Protein AF-A0AAV6HSG3-F1 (afdb_monomer_lite)

Sequence (196 aa):
MISPSSNFSSAILISFLLTLLHFLSLSPTSKATPTYSAIICPNISTYSPNSTYQSNLEYLLYALSSAAPDGFFNFTAGSGTPNVTYGLFLCRGDVSSAVCRDCVDYAAGDVVELCPRSKWATIWYDDCMLRYSDTSIISTMDITLSVMLPGKDAITTLQSLQYDLSTIRAVTNNFSDDNKIGMGGFGPVYKVCYCI

Secondary structure (DSSP, 8-state):
--PPPHHHHHHHHHHHHHHHHHHHHT-----PPPPEEEEE--TTSB--TT-HHHHHHHHHHHHHHHHGGGSEEEEEES-STTT-EEEEEEE-TTS-HHHHHHHHHHHHHHHHHHSTTBSEEEEEESSEEEEEESS--TT---GGGGS--BTB------------HHHHHHHTTTT-GGGEEEEETTEEEE------

InterPro domains:
  IPR002902 Gnk2-homologous domain [PF01657] (41-134)
  IPR002902 Gnk2-homologous domain [PS51473] (35-137)
  IPR011009 Protein kinase-like domain superfamily [SSF56112] (149-195)
  IPR038408 Gnk2-homologous domain superfamily [G3DSA:3.30.430.20] (34-136)

Radius of gyration: 26.48 Å; chains: 1; bounding box: 52×103×50 Å

Foldseek 3Di:
DDDDDPVVVVVVVVVVVVVVVVVVVPPPPPPPQFAWDDKDFDPPDFDDPPDLLVVQLLVQLVVQLVCQQVQKDKDWGDDDPPRIKIKMKHFDPPDHSVNSSSVSNVQSVVCCVVHPGGQWMWTDTPGMIMIMHSDDPPPDDDPVVVQDDPDDPNDPDPPPPPDDPVRVCVQQVNVDPVQWPDADPVGTDGHGPPDD

Organism: NCBI:txid479676

Structure (mmCIF, N/CA/C/O backbone):
data_AF-A0AAV6HSG3-F1
#
_entry.id   AF-A0AAV6HSG3-F1
#
loop_
_atom_site.group_PDB
_atom_site.id
_atom_site.type_symbol
_atom_site.label_atom_id
_atom_site.label_alt_id
_atom_site.label_comp_id
_atom_site.label_asym_id
_atom_site.label_entity_id
_atom_site.label_seq_id
_atom_site.pdbx_PDB_ins_code
_atom_site.Cartn_x
_atom_site.Cartn_y
_atom_site.Cartn_z
_atom_site.occupancy
_atom_site.B_iso_or_equiv
_atom_site.auth_seq_id
_atom_site.auth_comp_id
_atom_site.auth_asym_id
_atom_site.auth_atom_id
_atom_site.pdbx_PDB_model_num
ATOM 1 N N . MET A 1 1 ? 34.553 -65.018 -26.986 1.00 38.28 1 MET A N 1
ATOM 2 C CA . MET A 1 1 ? 34.753 -63.554 -26.957 1.00 38.28 1 MET A CA 1
ATOM 3 C C . MET A 1 1 ? 33.550 -62.931 -27.648 1.00 38.28 1 MET A C 1
ATOM 5 O O . MET A 1 1 ? 33.448 -63.047 -28.858 1.00 38.28 1 MET A O 1
ATOM 9 N N . ILE A 1 2 ? 32.575 -62.423 -26.889 1.00 48.25 2 ILE A N 1
ATOM 10 C CA . ILE A 1 2 ? 31.361 -61.804 -27.444 1.00 48.25 2 ILE A CA 1
ATOM 11 C C . ILE A 1 2 ? 31.647 -60.305 -27.539 1.00 48.25 2 ILE A C 1
ATOM 13 O O . ILE A 1 2 ? 31.802 -59.640 -26.519 1.00 48.25 2 ILE A O 1
ATOM 17 N N . SER A 1 3 ? 31.799 -59.797 -28.759 1.00 49.81 3 SER A N 1
ATOM 18 C CA . SER A 1 3 ? 31.923 -58.364 -29.033 1.00 49.81 3 SER A CA 1
ATOM 19 C C . SER A 1 3 ? 30.596 -57.665 -28.705 1.00 49.81 3 SER A C 1
ATOM 21 O O . SER A 1 3 ? 29.555 -58.147 -29.161 1.00 49.81 3 SER A O 1
ATOM 23 N N . PRO A 1 4 ? 30.583 -56.546 -27.958 1.00 53.06 4 PRO A N 1
ATOM 24 C CA . PRO A 1 4 ? 29.347 -55.821 -27.701 1.00 53.06 4 PRO A CA 1
ATOM 25 C C . PRO A 1 4 ? 28.802 -55.270 -29.023 1.00 53.06 4 PRO A C 1
ATOM 27 O O . PRO A 1 4 ? 29.517 -54.599 -29.766 1.00 53.06 4 PRO A O 1
ATOM 30 N N . SER A 1 5 ? 27.538 -55.561 -29.330 1.00 57.81 5 SER A N 1
ATOM 31 C CA . SER A 1 5 ? 26.845 -54.989 -30.486 1.00 57.81 5 SER A CA 1
ATOM 32 C C . SER A 1 5 ? 26.729 -53.469 -30.338 1.00 57.81 5 SER A C 1
ATOM 34 O O . SER A 1 5 ? 26.362 -52.994 -29.261 1.00 57.81 5 SER A O 1
ATOM 36 N N . SER A 1 6 ? 26.957 -52.719 -31.419 1.00 60.09 6 SER A N 1
ATOM 37 C CA . SER A 1 6 ? 26.841 -51.249 -31.500 1.00 60.09 6 SER A CA 1
ATOM 38 C C . SER A 1 6 ? 25.554 -50.678 -30.880 1.00 60.09 6 SER A C 1
ATOM 40 O O . SER A 1 6 ? 25.586 -49.611 -30.270 1.00 60.09 6 SER A O 1
ATOM 42 N N . ASN A 1 7 ? 24.451 -51.429 -30.938 1.00 59.41 7 ASN A N 1
ATOM 43 C CA . ASN A 1 7 ? 23.159 -51.076 -30.337 1.00 59.41 7 ASN A CA 1
ATOM 44 C C . ASN A 1 7 ? 23.203 -50.880 -28.810 1.00 59.41 7 ASN A C 1
ATOM 46 O O . ASN A 1 7 ? 22.442 -50.077 -28.273 1.00 59.41 7 ASN A O 1
ATOM 50 N N . PHE A 1 8 ? 24.104 -51.573 -28.103 1.00 64.31 8 PHE A N 1
ATOM 51 C CA . PHE A 1 8 ? 24.245 -51.444 -26.648 1.00 64.31 8 PHE A CA 1
ATOM 52 C C . PHE A 1 8 ? 24.828 -50.079 -26.258 1.00 64.31 8 PHE A C 1
ATOM 54 O O . PHE A 1 8 ? 24.421 -49.479 -25.268 1.00 64.31 8 PHE A O 1
ATOM 61 N N . SER A 1 9 ? 25.735 -49.546 -27.081 1.00 71.62 9 SER A N 1
ATOM 62 C CA . SER A 1 9 ? 26.353 -48.237 -26.856 1.00 71.62 9 SER A CA 1
ATOM 63 C C . SER A 1 9 ? 25.370 -47.091 -27.138 1.00 71.62 9 SER A C 1
ATOM 65 O O . SER A 1 9 ? 25.300 -46.127 -26.376 1.00 71.62 9 SER A O 1
ATOM 67 N N . SER A 1 10 ? 24.527 -47.236 -28.167 1.00 75.25 10 SER A N 1
ATOM 68 C CA . SER A 1 10 ? 23.483 -46.259 -28.506 1.00 75.25 10 SER A CA 1
ATOM 69 C C . SER A 1 10 ? 22.389 -46.146 -27.437 1.00 75.25 10 SER A C 1
ATOM 71 O O . SER A 1 10 ? 21.938 -45.041 -27.145 1.00 75.25 10 SER A O 1
ATOM 73 N N . ALA A 1 11 ? 21.989 -47.256 -26.807 1.00 79.25 11 ALA A N 1
ATOM 74 C CA . ALA A 1 11 ? 20.971 -47.244 -25.752 1.00 79.25 11 ALA A CA 1
ATOM 75 C C . ALA A 1 11 ? 21.426 -46.482 -24.491 1.00 79.25 11 ALA A C 1
ATOM 77 O O . ALA A 1 11 ? 20.637 -45.760 -23.882 1.00 79.25 11 ALA A O 1
ATOM 78 N N . ILE A 1 12 ? 22.711 -46.588 -24.133 1.00 80.94 12 ILE A N 1
ATOM 79 C CA . ILE A 1 12 ? 23.300 -45.874 -22.988 1.00 80.94 12 ILE A CA 1
ATOM 80 C C . ILE A 1 12 ? 23.334 -44.362 -23.252 1.00 80.94 12 ILE A C 1
ATOM 82 O O . ILE A 1 12 ? 22.971 -43.577 -22.377 1.00 80.94 12 ILE A O 1
ATOM 86 N N . LEU A 1 13 ? 23.700 -43.954 -24.472 1.00 81.50 13 LEU A N 1
ATOM 87 C CA . LEU A 1 13 ? 23.712 -42.546 -24.886 1.00 81.50 13 LEU A CA 1
ATOM 88 C C . LEU A 1 13 ? 22.312 -41.920 -24.846 1.00 81.50 13 LEU A C 1
ATOM 90 O O . LEU A 1 13 ? 22.158 -40.805 -24.355 1.00 81.50 13 LEU A O 1
ATOM 94 N N . ILE A 1 14 ? 21.287 -42.646 -25.306 1.00 83.56 14 ILE A N 1
ATOM 95 C CA . ILE A 1 14 ? 19.894 -42.174 -25.267 1.00 83.56 14 ILE A CA 1
ATOM 96 C C . ILE A 1 14 ? 19.407 -42.051 -23.821 1.00 83.56 14 ILE A C 1
ATOM 98 O O . ILE A 1 14 ? 18.823 -41.031 -23.460 1.00 83.56 14 ILE A O 1
ATOM 102 N N . SER A 1 15 ? 19.690 -43.044 -22.971 1.00 83.44 15 SER A N 1
ATOM 103 C CA . SER A 1 15 ? 19.337 -42.983 -21.549 1.00 83.44 15 SER A CA 1
ATOM 104 C C . SER A 1 15 ? 19.988 -41.788 -20.849 1.00 83.44 15 SER A C 1
ATOM 106 O O . SER A 1 15 ? 19.335 -41.145 -20.033 1.00 83.44 15 SER A O 1
ATOM 108 N N . PHE A 1 16 ? 21.245 -41.473 -21.173 1.00 84.44 16 PHE A N 1
ATOM 109 C CA . PHE A 1 16 ? 21.957 -40.323 -20.615 1.00 84.44 16 PHE A CA 1
ATOM 110 C C . PHE A 1 16 ? 21.402 -38.983 -21.127 1.00 84.44 16 PHE A C 1
ATOM 112 O O . PHE A 1 16 ? 21.289 -38.026 -20.365 1.00 84.44 16 PHE A O 1
ATOM 119 N N . LEU A 1 17 ? 20.995 -38.908 -22.401 1.00 84.62 17 LEU A N 1
ATOM 120 C CA . LEU A 1 17 ? 20.332 -37.720 -22.948 1.00 84.62 17 LEU A CA 1
ATOM 121 C C . LEU A 1 17 ? 18.978 -37.460 -22.270 1.00 84.62 17 LEU A C 1
ATOM 123 O O . LEU A 1 17 ? 18.659 -36.317 -21.951 1.00 84.62 17 LEU A O 1
ATOM 127 N N . LEU A 1 18 ? 18.188 -38.513 -22.037 1.00 82.69 18 LEU A N 1
ATOM 128 C CA . LEU A 1 18 ? 16.863 -38.412 -21.417 1.00 82.69 18 LEU A CA 1
ATOM 129 C C . LEU A 1 18 ? 16.936 -37.987 -19.948 1.00 82.69 18 LEU A C 1
ATOM 131 O O . LEU A 1 18 ? 16.099 -37.197 -19.504 1.00 82.69 18 LEU A O 1
ATOM 135 N N . THR A 1 19 ? 17.932 -38.470 -19.200 1.00 80.81 19 THR A N 1
ATOM 136 C CA . THR A 1 19 ? 18.164 -38.018 -17.822 1.00 80.81 19 THR A CA 1
ATOM 137 C C . THR A 1 19 ? 18.660 -36.576 -17.793 1.00 80.81 19 THR A C 1
ATOM 139 O O . THR A 1 19 ? 18.159 -35.792 -16.991 1.00 80.81 19 THR A O 1
ATOM 142 N N . LEU A 1 20 ? 19.558 -36.180 -18.702 1.00 79.12 20 LEU A N 1
ATOM 143 C CA . LEU A 1 20 ? 20.024 -34.795 -18.819 1.00 79.12 20 LEU A CA 1
ATOM 144 C C . LEU A 1 20 ? 18.874 -33.822 -19.142 1.00 79.12 20 LEU A C 1
ATOM 146 O O . LEU A 1 20 ? 18.775 -32.769 -18.518 1.00 79.12 20 LEU A O 1
ATOM 150 N N . LEU A 1 21 ? 17.969 -34.194 -20.056 1.00 76.88 21 LEU A N 1
ATOM 151 C CA . LEU A 1 21 ? 16.760 -33.424 -20.389 1.00 76.88 21 LEU A CA 1
ATOM 152 C C . LEU A 1 21 ? 15.809 -33.277 -19.188 1.00 76.88 21 LEU A C 1
ATOM 154 O O . LEU A 1 21 ? 15.281 -32.189 -18.966 1.00 76.88 21 LEU A O 1
ATOM 158 N N . HIS A 1 22 ? 15.640 -34.328 -18.376 1.00 74.69 22 HIS A N 1
ATOM 159 C CA . HIS A 1 22 ? 14.888 -34.230 -17.119 1.00 74.69 22 HIS A CA 1
ATOM 160 C C . HIS A 1 22 ? 15.564 -33.265 -16.134 1.00 74.69 22 HIS A C 1
ATOM 162 O O . HIS A 1 22 ? 14.893 -32.400 -15.577 1.00 74.69 22 HIS A O 1
ATOM 168 N N . PHE A 1 23 ? 16.887 -33.334 -15.961 1.00 68.19 23 PHE A N 1
ATOM 169 C CA . PHE A 1 23 ? 17.615 -32.407 -15.084 1.00 68.19 23 PHE A CA 1
ATOM 170 C C . PHE A 1 23 ? 17.553 -30.945 -15.558 1.00 68.19 23 PHE A C 1
ATOM 172 O O . PHE A 1 23 ? 17.434 -30.050 -14.726 1.00 68.19 23 PHE A O 1
ATOM 179 N N . LEU A 1 24 ? 17.562 -30.688 -16.872 1.00 66.44 24 LEU A N 1
ATOM 180 C CA . LEU A 1 24 ? 17.375 -29.345 -17.446 1.00 66.44 24 LEU A CA 1
ATOM 181 C C . LEU A 1 24 ? 15.969 -28.779 -17.167 1.00 66.44 24 LEU A C 1
ATOM 183 O O . LEU A 1 24 ? 15.830 -27.581 -16.915 1.00 66.44 24 LEU A O 1
ATOM 187 N N . SER A 1 25 ? 14.940 -29.636 -17.156 1.00 63.88 25 SER A N 1
ATOM 188 C CA . SER A 1 25 ? 13.563 -29.251 -16.806 1.00 63.88 25 SER A CA 1
ATOM 189 C C . SER A 1 25 ? 13.332 -29.005 -15.308 1.00 63.88 25 SER A C 1
ATOM 191 O O . SER A 1 25 ? 12.375 -28.329 -14.949 1.00 63.88 25 SER A O 1
ATOM 193 N N . LEU A 1 26 ? 14.217 -29.511 -14.438 1.00 56.00 26 LEU A N 1
ATOM 194 C CA . LEU A 1 26 ? 14.172 -29.306 -12.984 1.00 56.00 26 LEU A CA 1
ATOM 195 C C . LEU A 1 26 ? 14.998 -28.101 -12.512 1.00 56.00 26 LEU A C 1
ATOM 197 O O . LEU A 1 26 ? 15.300 -27.995 -11.322 1.00 56.00 26 LEU A O 1
ATOM 201 N N . SER A 1 27 ? 15.371 -27.180 -13.405 1.00 56.50 27 SER A N 1
ATOM 202 C CA . SER A 1 27 ? 16.000 -25.937 -12.963 1.00 56.50 27 SER A CA 1
ATOM 203 C C . SER A 1 27 ? 15.054 -25.225 -11.981 1.00 56.50 27 SER A C 1
ATOM 205 O O . SER A 1 27 ? 13.912 -24.931 -12.341 1.00 56.50 27 SER A O 1
ATOM 207 N N . PRO A 1 28 ? 15.473 -24.969 -10.724 1.00 54.59 28 PRO A N 1
ATOM 208 C CA . PRO A 1 28 ? 14.680 -24.133 -9.846 1.00 54.59 28 PRO A CA 1
ATOM 209 C C . PRO A 1 28 ? 14.608 -22.767 -10.519 1.00 54.59 28 PRO A C 1
ATOM 211 O O . PRO A 1 28 ? 15.625 -22.093 -10.683 1.00 54.59 28 PRO A O 1
ATOM 214 N N . THR A 1 29 ? 13.415 -22.361 -10.948 1.00 49.62 29 THR A N 1
ATOM 215 C CA . THR A 1 29 ? 13.166 -20.962 -11.273 1.00 49.62 29 THR A CA 1
ATOM 216 C C . THR A 1 29 ? 13.372 -20.203 -9.971 1.00 49.62 29 THR A C 1
ATOM 218 O O . THR A 1 29 ? 12.483 -20.185 -9.118 1.00 49.62 29 THR A O 1
ATOM 221 N N . SER A 1 30 ? 14.565 -19.646 -9.756 1.00 51.97 30 SER A N 1
ATOM 222 C CA . SER A 1 30 ? 14.785 -18.714 -8.661 1.00 51.97 30 SER A CA 1
ATOM 223 C C . SER A 1 30 ? 13.938 -17.490 -8.983 1.00 51.97 30 SER A C 1
ATOM 225 O O . SER A 1 30 ? 14.357 -16.624 -9.753 1.00 51.97 30 SER A O 1
ATOM 227 N N . LYS A 1 31 ? 12.707 -17.446 -8.466 1.00 56.28 31 LYS A N 1
ATOM 228 C CA . LYS A 1 31 ? 11.967 -16.192 -8.403 1.00 56.28 31 LYS A CA 1
ATOM 229 C C . LYS A 1 31 ? 12.857 -15.237 -7.620 1.00 56.28 31 LYS A C 1
ATOM 231 O O . LYS A 1 31 ? 13.170 -15.510 -6.463 1.00 56.28 31 LYS A O 1
ATOM 236 N N . ALA A 1 32 ? 13.348 -14.193 -8.280 1.00 65.56 32 ALA A N 1
ATOM 237 C CA . ALA A 1 32 ? 14.057 -13.137 -7.585 1.00 65.56 32 ALA A CA 1
ATOM 238 C C . ALA A 1 32 ? 13.073 -12.547 -6.569 1.00 65.56 32 ALA A C 1
ATOM 240 O O . ALA A 1 32 ? 11.991 -12.099 -6.945 1.00 65.56 32 ALA A O 1
ATOM 241 N N . THR A 1 33 ? 13.402 -12.646 -5.285 1.00 78.62 33 THR A N 1
ATOM 242 C CA . THR A 1 33 ? 12.615 -12.022 -4.221 1.00 78.62 33 THR A CA 1
ATOM 243 C C . THR A 1 33 ? 12.696 -10.503 -4.384 1.00 78.62 33 THR A C 1
ATOM 245 O O . THR A 1 33 ? 13.804 -10.012 -4.622 1.00 78.62 33 THR A O 1
ATOM 248 N N . PRO A 1 34 ? 11.585 -9.759 -4.247 1.00 87.56 34 PRO A N 1
ATOM 249 C CA . PRO A 1 34 ? 11.605 -8.302 -4.324 1.00 87.56 34 PRO A CA 1
ATOM 250 C C . PRO A 1 34 ? 12.595 -7.708 -3.315 1.00 87.56 34 PRO A C 1
ATOM 252 O O . PRO A 1 34 ? 12.686 -8.169 -2.175 1.00 87.56 34 PRO A O 1
ATOM 255 N N . THR A 1 35 ? 13.336 -6.675 -3.713 1.00 91.69 35 THR A N 1
ATOM 256 C CA . THR A 1 35 ? 14.285 -5.996 -2.820 1.00 91.69 35 THR A CA 1
ATOM 257 C C . THR A 1 35 ? 13.532 -5.058 -1.881 1.00 91.69 35 THR A C 1
ATOM 259 O O . THR A 1 35 ? 12.903 -4.100 -2.331 1.00 91.69 35 THR A O 1
ATOM 262 N N . TYR A 1 36 ? 13.587 -5.332 -0.577 1.00 91.00 36 TYR A N 1
ATOM 263 C CA . TYR A 1 36 ? 13.009 -4.471 0.457 1.00 91.00 36 TYR A CA 1
ATOM 264 C C . TYR A 1 36 ? 13.765 -3.139 0.548 1.00 91.00 36 TYR A C 1
ATOM 266 O O . TYR A 1 36 ? 14.996 -3.129 0.619 1.00 91.00 36 TYR A O 1
ATOM 274 N N . SER A 1 37 ? 13.029 -2.027 0.588 1.00 91.06 37 SER A N 1
ATOM 275 C CA . SER A 1 37 ? 13.597 -0.677 0.637 1.00 91.06 37 SER A CA 1
ATOM 276 C C . SER A 1 37 ? 13.378 -0.014 1.999 1.00 91.06 37 SER A C 1
ATOM 278 O O . SER A 1 37 ? 14.339 0.321 2.694 1.00 91.06 37 SER A O 1
ATOM 280 N N . ALA A 1 38 ? 12.119 0.165 2.410 1.00 88.62 38 ALA A N 1
ATOM 281 C CA . ALA A 1 38 ? 11.777 0.868 3.644 1.00 88.62 38 ALA A CA 1
ATOM 282 C C . ALA A 1 38 ? 10.359 0.542 4.128 1.00 88.62 38 ALA A C 1
ATOM 284 O O . ALA A 1 38 ? 9.508 0.089 3.362 1.00 88.62 38 ALA A O 1
ATOM 285 N N . ILE A 1 39 ? 10.082 0.864 5.392 1.00 89.88 39 ILE A N 1
ATOM 286 C CA . ILE A 1 39 ? 8.739 0.827 5.970 1.00 89.88 39 ILE A CA 1
ATOM 287 C C . ILE A 1 39 ? 8.545 1.980 6.953 1.00 89.88 39 ILE A C 1
ATOM 289 O O . ILE A 1 39 ? 9.468 2.360 7.675 1.00 89.88 39 ILE A O 1
ATOM 293 N N . ILE A 1 40 ? 7.336 2.538 6.987 1.00 87.56 40 ILE A N 1
ATOM 294 C CA . ILE A 1 40 ? 6.931 3.580 7.931 1.00 87.56 40 ILE A CA 1
ATOM 295 C C . ILE A 1 40 ? 5.593 3.185 8.553 1.00 87.56 40 ILE A C 1
ATOM 297 O O . ILE A 1 40 ? 4.587 3.079 7.853 1.00 87.56 40 ILE A O 1
ATOM 301 N N . CYS A 1 41 ? 5.584 3.015 9.876 1.00 91.75 41 CYS A N 1
ATOM 302 C CA . CYS A 1 41 ? 4.382 2.778 10.677 1.00 91.75 41 CYS A CA 1
ATOM 303 C C . CYS A 1 41 ? 4.562 3.267 12.125 1.00 91.75 41 CYS A C 1
ATOM 305 O O . CYS A 1 41 ? 5.042 2.545 13.000 1.00 91.75 41 CYS A O 1
ATOM 307 N N . PRO A 1 42 ? 4.203 4.524 12.410 1.00 81.06 42 PRO A N 1
ATOM 308 C CA . PRO A 1 42 ? 4.292 5.093 13.744 1.00 81.06 42 PRO A CA 1
ATOM 309 C C . PRO A 1 42 ? 3.275 4.472 14.696 1.00 81.06 42 PRO A C 1
ATOM 311 O O . PRO A 1 42 ? 2.098 4.316 14.373 1.00 81.06 42 PRO A O 1
ATOM 314 N N . ASN A 1 43 ? 3.700 4.236 15.935 1.00 79.19 43 ASN A N 1
ATOM 315 C CA . ASN A 1 43 ? 2.845 3.735 17.013 1.00 79.19 43 ASN A CA 1
ATOM 316 C C . ASN A 1 43 ? 1.947 4.842 17.615 1.00 79.19 43 ASN A C 1
ATOM 318 O O . ASN A 1 43 ? 1.875 5.018 18.828 1.00 79.19 43 ASN A O 1
ATOM 322 N N . ILE A 1 44 ? 1.320 5.650 16.756 1.00 80.88 44 ILE A N 1
ATOM 323 C CA . ILE A 1 44 ? 0.446 6.770 17.148 1.00 80.88 44 ILE A CA 1
ATOM 324 C C . ILE A 1 44 ? -1.037 6.400 17.072 1.00 80.88 44 ILE A C 1
ATOM 326 O O . ILE A 1 44 ? -1.851 6.944 17.812 1.00 80.88 44 ILE A O 1
ATOM 330 N N . SER A 1 45 ? -1.391 5.474 16.179 1.00 86.81 45 SER A N 1
ATOM 331 C CA . SER A 1 45 ? -2.756 4.998 15.971 1.00 86.81 45 SER A CA 1
ATOM 332 C C . SER A 1 45 ? -2.705 3.486 15.809 1.00 86.81 45 SER A C 1
ATOM 334 O O . SER A 1 45 ? -2.074 2.979 14.883 1.00 86.81 45 SER A O 1
ATOM 336 N N . THR A 1 46 ? -3.338 2.757 16.731 1.00 94.94 46 THR A N 1
ATOM 337 C CA . THR A 1 46 ? -3.344 1.290 16.727 1.00 94.94 46 THR A CA 1
ATOM 338 C C . THR A 1 46 ? -4.755 0.728 16.823 1.00 94.94 46 THR A C 1
ATOM 340 O O . THR A 1 46 ? -5.679 1.382 17.314 1.00 94.94 46 THR A O 1
ATOM 343 N N . TYR A 1 47 ? -4.941 -0.493 16.327 1.00 94.94 47 TYR A N 1
ATOM 344 C CA . TYR A 1 47 ? -6.190 -1.240 16.461 1.00 94.94 47 TYR A CA 1
ATOM 345 C C . TYR A 1 47 ? -6.059 -2.363 17.498 1.00 94.94 47 TYR A C 1
ATOM 347 O O . TYR A 1 47 ? -4.955 -2.774 17.876 1.00 94.94 47 TYR A O 1
ATOM 355 N N . SER A 1 48 ? -7.199 -2.841 17.998 1.00 95.62 48 SER A N 1
ATOM 356 C CA . SER A 1 48 ? -7.262 -3.970 18.933 1.00 95.62 48 SER A CA 1
ATOM 357 C C . SER A 1 48 ? -7.232 -5.305 18.180 1.00 95.62 48 SER A C 1
ATOM 359 O O . SER A 1 48 ? -7.836 -5.392 17.107 1.00 95.62 48 SER A O 1
ATOM 361 N N . PRO A 1 49 ? -6.601 -6.357 18.731 1.00 95.50 49 PRO A N 1
ATOM 362 C CA . PRO A 1 49 ? -6.693 -7.705 18.170 1.00 95.50 49 PRO A CA 1
ATOM 363 C C . PRO A 1 49 ? -8.152 -8.162 18.030 1.00 95.50 49 PRO A C 1
ATOM 365 O O . PRO A 1 49 ? -8.983 -7.824 18.875 1.00 95.50 49 PRO A O 1
ATOM 368 N N . ASN A 1 50 ? -8.455 -8.934 16.985 1.00 95.69 50 ASN A N 1
ATOM 369 C CA . ASN A 1 50 ? -9.794 -9.441 16.651 1.00 95.69 50 ASN A CA 1
ATOM 370 C C . ASN A 1 50 ? -10.858 -8.343 16.460 1.00 95.69 50 ASN A C 1
ATOM 372 O O . ASN A 1 50 ? -12.050 -8.577 16.656 1.00 95.69 50 ASN A O 1
ATOM 376 N N . SER A 1 51 ? -10.440 -7.124 16.113 1.00 96.75 51 SER A N 1
ATOM 377 C CA . SER A 1 51 ? -11.364 -6.035 15.795 1.00 96.75 51 SER A CA 1
ATOM 378 C C . SER A 1 51 ? -11.871 -6.125 14.357 1.00 96.75 51 SER A C 1
ATOM 380 O O . SER A 1 51 ? -11.215 -6.686 13.484 1.00 96.75 51 SER A O 1
ATOM 382 N N . THR A 1 52 ? -13.008 -5.485 14.081 1.00 97.75 52 THR A N 1
ATOM 383 C CA . THR A 1 52 ? -13.515 -5.331 12.708 1.00 97.75 52 THR A CA 1
ATOM 384 C C . THR A 1 52 ? -12.518 -4.602 11.805 1.00 97.75 52 THR A C 1
ATOM 386 O O . THR A 1 52 ? -12.417 -4.914 10.623 1.00 97.75 52 THR A O 1
ATOM 389 N N . TYR A 1 53 ? -11.742 -3.663 12.357 1.00 97.19 53 TYR A N 1
ATOM 390 C CA . TYR A 1 53 ? -10.658 -3.019 11.620 1.00 97.19 53 TYR A CA 1
ATOM 391 C C . TYR A 1 53 ? -9.608 -4.037 11.151 1.00 97.19 53 TYR A C 1
ATOM 393 O O . TYR A 1 53 ? -9.193 -3.985 10.000 1.00 97.19 53 TYR A O 1
ATOM 401 N N . GLN A 1 54 ? -9.217 -4.992 12.005 1.00 97.56 54 GLN A N 1
ATOM 402 C CA . GLN A 1 54 ? -8.263 -6.037 11.625 1.00 97.56 54 GLN A CA 1
ATOM 403 C C . GLN A 1 54 ? -8.788 -6.878 10.454 1.00 97.56 54 GLN A C 1
ATOM 405 O O . GLN A 1 54 ? -8.083 -7.033 9.462 1.00 97.56 54 GLN A O 1
ATOM 410 N N . SER A 1 55 ? -10.031 -7.364 10.526 1.00 97.94 55 SER A N 1
ATOM 411 C CA . SER A 1 55 ? -10.619 -8.146 9.428 1.00 97.94 55 SER A CA 1
ATOM 412 C C . SER A 1 55 ? -10.766 -7.332 8.137 1.00 97.94 55 SER A C 1
ATOM 414 O O . SER A 1 55 ? -10.595 -7.865 7.044 1.00 97.94 55 SER A O 1
ATOM 416 N N . ASN A 1 56 ? -11.056 -6.031 8.247 1.00 98.38 56 ASN A N 1
ATOM 417 C CA . ASN A 1 56 ? -11.127 -5.143 7.087 1.00 98.38 56 ASN A CA 1
ATOM 418 C C . ASN A 1 56 ? -9.746 -4.905 6.469 1.00 98.38 56 ASN A C 1
ATOM 420 O O . ASN A 1 56 ? -9.643 -4.877 5.247 1.00 98.38 56 ASN A O 1
ATOM 424 N N . LEU A 1 57 ? -8.694 -4.780 7.283 1.00 98.06 57 LEU A N 1
ATOM 425 C CA . LEU A 1 57 ? -7.315 -4.682 6.810 1.00 98.06 57 LEU A CA 1
ATOM 426 C C . LEU A 1 57 ? -6.878 -5.971 6.098 1.00 98.06 57 LEU A C 1
ATOM 428 O O . LEU A 1 57 ? -6.339 -5.897 5.001 1.00 98.06 57 LEU A O 1
ATOM 432 N N . GLU A 1 58 ? -7.164 -7.146 6.660 1.00 98.00 58 GLU A N 1
ATOM 433 C CA . GLU A 1 58 ? -6.864 -8.436 6.015 1.00 98.00 58 GLU A CA 1
ATOM 434 C C . GLU A 1 58 ? -7.574 -8.566 4.655 1.00 98.00 58 GLU A C 1
ATOM 436 O O . GLU A 1 58 ? -6.959 -8.940 3.655 1.00 98.00 58 GLU A O 1
ATOM 441 N N . TYR A 1 59 ? -8.853 -8.177 4.585 1.00 98.44 59 TYR A N 1
ATOM 442 C CA . TYR A 1 59 ? -9.609 -8.163 3.331 1.00 98.44 59 TYR A CA 1
ATOM 443 C C . TYR A 1 59 ? -9.076 -7.135 2.321 1.00 98.44 59 TYR A C 1
ATOM 445 O O . TYR A 1 59 ? -8.982 -7.430 1.130 1.00 98.44 59 TYR A O 1
ATOM 453 N N . LEU A 1 60 ? -8.696 -5.944 2.790 1.00 98.50 60 LEU A N 1
ATOM 454 C CA . LEU A 1 60 ? -8.081 -4.901 1.975 1.00 98.50 60 LEU A CA 1
ATOM 455 C C . LEU A 1 60 ? -6.787 -5.399 1.328 1.00 98.50 60 LEU A C 1
ATOM 457 O O . LEU A 1 60 ? -6.630 -5.271 0.118 1.00 98.50 60 LEU A O 1
ATOM 461 N N . LEU A 1 61 ? -5.882 -5.984 2.113 1.00 98.44 61 LEU A N 1
ATOM 462 C CA . LEU A 1 61 ? -4.592 -6.480 1.631 1.00 98.44 61 LEU A CA 1
ATOM 463 C C . LEU A 1 61 ? -4.774 -7.588 0.586 1.00 98.44 61 LEU A C 1
ATOM 465 O O . LEU A 1 61 ? -4.146 -7.541 -0.469 1.00 98.44 61 LEU A O 1
ATOM 469 N N . T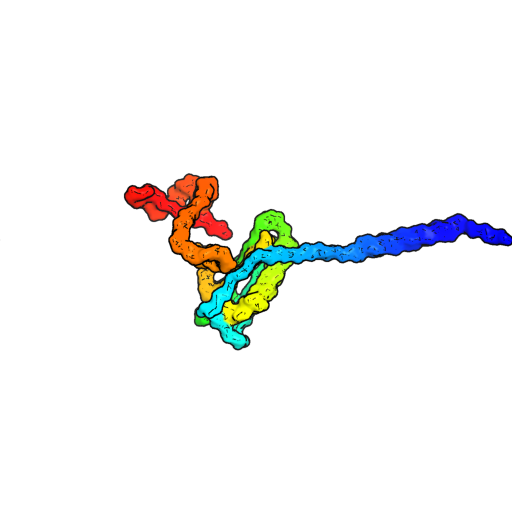YR A 1 62 ? -5.712 -8.511 0.820 1.00 98.19 62 TYR A N 1
ATOM 470 C CA . TYR A 1 62 ? -6.093 -9.516 -0.173 1.00 98.19 62 TYR A CA 1
ATOM 471 C C . TYR A 1 62 ? -6.609 -8.887 -1.480 1.00 98.19 62 TYR A C 1
ATOM 473 O O . TYR A 1 62 ? -6.195 -9.287 -2.571 1.00 98.19 62 TYR A O 1
ATOM 481 N N . ALA A 1 63 ? -7.494 -7.888 -1.386 1.00 98.38 63 ALA A N 1
ATOM 482 C CA . ALA A 1 63 ? -8.041 -7.205 -2.555 1.00 98.38 63 ALA A CA 1
ATOM 483 C C . ALA A 1 63 ? -6.945 -6.489 -3.365 1.00 98.38 63 ALA A C 1
ATOM 485 O O . ALA A 1 63 ? -6.916 -6.617 -4.589 1.00 98.38 63 ALA A O 1
ATOM 486 N N . LEU A 1 64 ? -6.010 -5.803 -2.696 1.00 98.12 64 LEU A N 1
ATOM 487 C CA . LEU A 1 64 ? -4.873 -5.135 -3.342 1.00 98.12 64 LEU A CA 1
ATOM 488 C C . LEU A 1 64 ? -3.985 -6.133 -4.100 1.00 98.12 64 LEU A C 1
ATOM 490 O O . LEU A 1 64 ? -3.736 -5.940 -5.287 1.00 98.12 64 LEU A O 1
ATOM 494 N N . SER A 1 65 ? -3.589 -7.233 -3.455 1.00 97.06 65 SER A N 1
ATOM 495 C CA . SER A 1 65 ? -2.844 -8.334 -4.081 1.00 97.06 65 SER A CA 1
ATOM 496 C C . SER A 1 65 ? -3.539 -8.903 -5.320 1.00 97.06 65 SER A C 1
ATOM 498 O O . SER A 1 65 ? -2.907 -9.150 -6.348 1.00 97.06 65 SER A O 1
ATOM 500 N N . SER A 1 66 ? -4.862 -9.082 -5.259 1.00 96.75 66 SER A N 1
ATOM 501 C CA . SER A 1 66 ? -5.634 -9.638 -6.377 1.00 96.75 66 SER A CA 1
ATOM 502 C C . SER A 1 66 ? -5.683 -8.723 -7.607 1.00 96.75 66 SER A C 1
ATOM 504 O O . SER A 1 66 ? -5.754 -9.220 -8.730 1.00 96.75 66 SER A O 1
ATOM 506 N N . ALA A 1 67 ? -5.595 -7.406 -7.400 1.00 97.00 67 ALA A N 1
ATOM 507 C CA . ALA A 1 67 ? -5.617 -6.387 -8.448 1.00 97.00 67 ALA A CA 1
ATOM 508 C C . ALA A 1 67 ? -4.212 -5.958 -8.912 1.00 97.00 67 ALA A C 1
ATOM 510 O O . ALA A 1 67 ? -4.086 -5.127 -9.809 1.00 97.00 67 ALA A O 1
ATOM 511 N N . ALA A 1 68 ? -3.150 -6.538 -8.339 1.00 94.00 68 ALA A N 1
ATOM 512 C CA . ALA A 1 68 ? -1.762 -6.213 -8.658 1.00 94.00 68 ALA A CA 1
ATOM 513 C C . ALA A 1 68 ? -1.431 -6.140 -10.166 1.00 94.00 68 ALA A C 1
ATOM 515 O O . ALA A 1 68 ? -0.726 -5.213 -10.561 1.00 94.00 68 ALA A O 1
ATOM 516 N N . PRO A 1 69 ? -1.939 -7.030 -11.045 1.00 92.19 69 PRO A N 1
ATOM 517 C CA . PRO A 1 69 ? -1.599 -7.003 -12.470 1.00 92.19 69 PRO A CA 1
ATOM 518 C C . PRO A 1 69 ? -1.848 -5.674 -13.204 1.00 92.19 69 PRO A C 1
ATOM 520 O O . PRO A 1 69 ? -1.189 -5.446 -14.220 1.00 92.19 69 PRO A O 1
ATOM 523 N N . ASP A 1 70 ? -2.737 -4.817 -12.689 1.00 89.19 70 ASP A N 1
ATOM 524 C CA . ASP A 1 70 ? -3.097 -3.518 -13.275 1.00 89.19 70 ASP A CA 1
ATOM 525 C C . ASP A 1 70 ? -2.082 -2.401 -12.956 1.00 89.19 70 ASP A C 1
ATOM 527 O O . ASP A 1 70 ? -2.193 -1.284 -13.460 1.00 89.19 70 ASP A O 1
ATOM 531 N N . GLY A 1 71 ? -1.071 -2.678 -12.124 1.00 91.25 71 GLY A N 1
ATOM 532 C CA . GLY A 1 71 ? 0.028 -1.757 -11.810 1.00 91.25 71 GLY A CA 1
ATOM 533 C C . GLY A 1 71 ? -0.323 -0.644 -10.816 1.00 91.25 71 GLY A C 1
ATOM 534 O O . GLY A 1 71 ? 0.555 -0.182 -10.088 1.00 91.25 71 GLY A O 1
ATOM 535 N N . PHE A 1 72 ? -1.596 -0.270 -10.704 1.00 95.12 72 PHE A N 1
ATOM 536 C CA . PHE A 1 72 ? -2.131 0.569 -9.636 1.00 95.12 72 PHE A CA 1
ATOM 537 C C . PHE A 1 72 ? -3.556 0.139 -9.291 1.00 95.12 72 PHE A C 1
ATOM 539 O O . PHE A 1 72 ? -4.387 -0.069 -10.172 1.00 95.12 72 PHE A O 1
ATOM 546 N N . PHE A 1 73 ? -3.865 0.086 -7.998 1.00 94.12 73 PHE A N 1
ATOM 547 C CA . PHE A 1 73 ? -5.231 -0.089 -7.522 1.00 94.12 73 PHE A CA 1
ATOM 548 C C . PHE A 1 73 ? -5.394 0.562 -6.157 1.00 94.12 73 PHE A C 1
ATOM 550 O O . PHE A 1 73 ? -4.484 0.542 -5.326 1.00 94.12 73 PHE A O 1
ATOM 557 N N . ASN A 1 74 ? -6.583 1.101 -5.909 1.00 95.50 74 ASN A N 1
ATOM 558 C CA . ASN A 1 74 ? -7.004 1.552 -4.593 1.00 95.50 74 ASN A CA 1
ATOM 559 C C . ASN A 1 74 ? -8.296 0.843 -4.201 1.00 95.50 74 ASN A C 1
ATOM 561 O O . ASN A 1 74 ? -9.136 0.532 -5.045 1.00 95.50 74 ASN A O 1
ATOM 565 N N . PHE A 1 75 ? -8.452 0.600 -2.908 1.00 96.19 75 PHE A N 1
ATOM 566 C CA . PHE A 1 75 ? -9.617 -0.066 -2.362 1.00 96.19 75 PHE A CA 1
ATOM 567 C C . PHE A 1 75 ? -9.951 0.488 -0.981 1.00 96.19 75 PHE A C 1
ATOM 569 O O . PHE A 1 75 ? -9.085 0.958 -0.241 1.00 96.19 75 PHE A O 1
ATOM 576 N N . THR A 1 76 ? -11.233 0.444 -0.636 1.00 97.19 76 THR A N 1
ATOM 577 C CA . THR A 1 76 ? -11.723 0.807 0.693 1.00 97.19 76 THR A CA 1
ATOM 578 C C . THR A 1 76 ? -12.488 -0.378 1.256 1.00 97.19 76 THR A C 1
ATOM 580 O O . THR A 1 76 ? -13.465 -0.827 0.660 1.00 97.19 76 THR A O 1
ATOM 583 N N . ALA A 1 77 ? -12.043 -0.876 2.405 1.00 97.56 77 ALA A N 1
ATOM 584 C CA . ALA A 1 77 ? -12.690 -1.958 3.127 1.00 97.56 77 ALA A CA 1
ATOM 585 C C . ALA A 1 77 ? -13.482 -1.414 4.323 1.00 97.56 77 ALA A C 1
ATOM 587 O O . ALA A 1 77 ? -13.016 -0.547 5.067 1.00 97.56 77 ALA A O 1
ATOM 588 N N . GLY A 1 78 ? -14.684 -1.955 4.527 1.00 94.75 78 GLY A N 1
ATOM 589 C CA . GLY A 1 78 ? -15.587 -1.518 5.589 1.00 94.75 78 GLY A CA 1
ATOM 590 C C . GLY A 1 78 ? -16.189 -0.130 5.355 1.00 94.75 78 GLY A C 1
ATOM 591 O O . GLY A 1 78 ? -16.162 0.421 4.258 1.00 94.75 78 GLY A O 1
ATOM 592 N N . SER A 1 79 ? -16.776 0.433 6.409 1.00 91.88 79 SER A N 1
ATOM 593 C CA . SER A 1 79 ? -17.456 1.728 6.359 1.00 91.88 79 SER A CA 1
ATOM 594 C C . SER A 1 79 ? -17.431 2.415 7.719 1.00 91.88 79 SER A C 1
ATOM 596 O O . SER A 1 79 ? -17.664 1.762 8.737 1.00 91.88 79 SER A O 1
ATOM 598 N N . GLY A 1 80 ? -17.236 3.736 7.720 1.00 86.44 80 GLY A N 1
ATOM 599 C CA . GLY A 1 80 ? -17.281 4.570 8.923 1.00 86.44 80 GLY A CA 1
ATOM 600 C C . GLY A 1 80 ? -16.101 4.371 9.880 1.00 86.44 80 GLY A C 1
ATOM 601 O O . GLY A 1 80 ? -15.435 3.336 9.909 1.00 86.44 80 GLY A O 1
ATOM 602 N N . THR A 1 81 ? -15.827 5.381 10.700 1.00 85.69 81 THR A N 1
ATOM 603 C CA . THR A 1 81 ? -14.850 5.254 11.785 1.00 85.69 81 THR A CA 1
ATOM 604 C C . THR A 1 81 ? -15.440 4.405 12.924 1.00 85.69 81 THR A C 1
ATOM 606 O O . THR A 1 81 ? -16.646 4.456 13.166 1.00 85.69 81 THR A O 1
ATOM 609 N N . PRO A 1 82 ? -14.631 3.595 13.630 1.00 90.31 82 PRO A N 1
ATOM 610 C CA . PRO A 1 82 ? -13.181 3.430 13.504 1.00 90.31 82 PRO A CA 1
ATOM 611 C C . PRO A 1 82 ? -12.761 2.243 12.611 1.00 90.31 82 PRO A C 1
ATOM 613 O O . PRO A 1 82 ? -11.619 1.808 12.725 1.00 90.31 82 PRO A O 1
ATOM 616 N N . ASN A 1 83 ? -13.669 1.683 11.799 1.00 95.12 83 ASN A N 1
ATOM 617 C CA . ASN A 1 83 ? -13.478 0.391 11.124 1.00 95.12 83 ASN A CA 1
ATOM 618 C C . ASN A 1 83 ? -13.149 0.493 9.629 1.00 95.12 83 ASN A C 1
ATOM 620 O O . ASN A 1 83 ? -12.748 -0.509 9.048 1.00 95.12 83 ASN A O 1
ATOM 624 N N . VAL A 1 84 ? -13.347 1.650 8.997 1.00 95.25 84 VAL A N 1
ATOM 625 C CA . VAL A 1 84 ? -12.969 1.869 7.597 1.00 95.25 84 VAL A CA 1
ATOM 626 C C . VAL A 1 84 ? -11.453 1.795 7.428 1.00 95.25 84 VAL A C 1
ATOM 628 O O . VAL A 1 84 ? -10.700 2.319 8.251 1.00 95.25 84 VAL A O 1
ATOM 631 N N . THR A 1 85 ? -11.013 1.164 6.346 1.00 96.31 85 THR A N 1
ATOM 632 C CA . THR A 1 85 ? -9.600 1.056 5.990 1.00 96.31 85 THR A CA 1
ATOM 633 C C . THR A 1 85 ? -9.437 1.383 4.515 1.00 96.31 85 THR A C 1
ATOM 635 O O . THR A 1 85 ? -10.050 0.750 3.657 1.00 96.31 85 THR A O 1
ATOM 638 N N . TYR A 1 86 ? -8.610 2.377 4.224 1.00 95.94 86 TYR A N 1
ATOM 639 C CA . TYR A 1 86 ? -8.245 2.774 2.872 1.00 95.94 86 TYR A CA 1
ATOM 640 C C . TYR A 1 86 ? -6.899 2.160 2.537 1.00 95.94 86 TYR A C 1
ATOM 642 O O . TYR A 1 86 ? -5.999 2.170 3.377 1.00 95.94 86 TYR A O 1
ATOM 650 N N . GLY A 1 87 ? -6.732 1.673 1.315 1.00 96.31 87 GLY A N 1
ATOM 651 C CA . GLY A 1 87 ? -5.449 1.172 0.855 1.00 96.31 87 GLY A CA 1
ATOM 652 C C . GLY A 1 87 ? -5.246 1.364 -0.629 1.00 96.31 87 GLY A C 1
ATOM 653 O O . GLY A 1 87 ? -6.201 1.495 -1.394 1.00 96.31 87 GLY A O 1
ATOM 654 N N . LEU A 1 88 ? -3.984 1.387 -1.023 1.00 96.56 88 LEU A N 1
ATOM 655 C CA . LEU A 1 88 ? -3.576 1.398 -2.414 1.00 96.56 88 LEU A CA 1
ATOM 656 C C . LEU A 1 88 ? -2.205 0.747 -2.567 1.00 96.56 88 LEU A C 1
ATOM 658 O O . LEU A 1 88 ? -1.398 0.746 -1.633 1.00 96.56 88 LEU A O 1
ATOM 662 N N . PHE A 1 89 ? -1.933 0.242 -3.762 1.00 96.88 89 PHE A N 1
ATOM 663 C CA . PHE A 1 89 ? -0.584 -0.113 -4.181 1.00 96.88 89 PHE A CA 1
ATOM 664 C C . PHE A 1 89 ? -0.227 0.639 -5.462 1.00 96.88 89 PHE A C 1
ATOM 666 O O . PHE A 1 89 ? -1.106 1.045 -6.223 1.00 96.88 89 PHE A O 1
ATOM 673 N N . LEU A 1 90 ? 1.069 0.800 -5.702 1.00 95.56 90 LEU A N 1
ATOM 674 C CA . LEU A 1 90 ? 1.609 1.285 -6.965 1.00 95.56 90 LEU A CA 1
ATOM 675 C C . LEU A 1 90 ? 2.858 0.474 -7.296 1.00 95.56 90 LEU A C 1
ATOM 677 O O . LEU A 1 90 ? 3.797 0.438 -6.503 1.00 95.56 90 LEU A O 1
ATOM 681 N N . CYS A 1 91 ? 2.868 -0.159 -8.460 1.00 95.56 91 CYS A N 1
ATOM 682 C CA . CYS A 1 91 ? 4.043 -0.816 -9.010 1.00 95.56 91 CYS A CA 1
ATOM 683 C C . CYS A 1 91 ? 4.857 0.146 -9.873 1.00 95.56 91 CYS A C 1
ATOM 685 O O . CYS A 1 91 ? 4.341 1.120 -10.428 1.00 95.56 91 CYS A O 1
ATOM 687 N N . ARG A 1 92 ? 6.150 -0.142 -10.009 1.00 93.31 92 ARG A N 1
ATOM 688 C CA . ARG A 1 92 ? 7.026 0.578 -10.932 1.00 93.31 92 ARG A CA 1
ATOM 689 C C . ARG A 1 92 ? 6.572 0.320 -12.377 1.00 93.31 92 ARG A C 1
ATOM 691 O O . ARG A 1 92 ? 6.241 -0.801 -12.744 1.00 93.31 92 ARG A O 1
ATOM 698 N N . GLY A 1 93 ? 6.532 1.359 -13.208 1.00 89.25 93 GLY A N 1
ATOM 699 C CA . GLY A 1 93 ? 5.914 1.277 -14.543 1.00 89.25 93 GLY A CA 1
ATOM 700 C C . GLY A 1 93 ? 6.657 0.412 -15.573 1.00 89.25 93 GLY A C 1
ATOM 701 O O . GLY A 1 93 ? 6.129 0.158 -16.650 1.00 89.25 93 GLY A O 1
ATOM 702 N N . ASP A 1 94 ? 7.880 -0.016 -15.272 1.00 85.31 94 ASP A N 1
ATOM 703 C CA . ASP A 1 94 ? 8.745 -0.836 -16.125 1.00 85.31 94 ASP A CA 1
ATOM 704 C C . ASP A 1 94 ? 8.743 -2.329 -15.746 1.00 85.31 94 ASP A C 1
ATOM 706 O O . ASP A 1 94 ? 9.376 -3.129 -16.439 1.00 85.31 94 ASP A O 1
ATOM 710 N N . VAL A 1 95 ? 8.045 -2.734 -14.674 1.00 91.56 95 VAL A N 1
ATOM 711 C CA . VAL A 1 95 ? 7.972 -4.146 -14.268 1.00 91.56 95 VAL A CA 1
ATOM 712 C C . VAL A 1 95 ? 6.803 -4.879 -14.924 1.00 91.56 95 VAL A C 1
ATOM 714 O O . VAL A 1 95 ? 5.760 -4.307 -15.232 1.00 91.56 95 VAL A O 1
ATOM 717 N N . SER A 1 96 ? 6.960 -6.188 -15.138 1.00 95.38 96 SER A N 1
ATOM 718 C CA . SER A 1 96 ? 5.873 -7.029 -15.660 1.00 95.38 96 SER A CA 1
ATOM 719 C C . SER A 1 96 ? 4.754 -7.223 -14.629 1.00 95.38 96 SER A C 1
ATOM 721 O O . SER A 1 96 ? 5.010 -7.200 -13.424 1.00 95.38 96 SER A O 1
ATOM 723 N N . SER A 1 97 ? 3.535 -7.543 -15.080 1.00 95.12 97 SER A N 1
ATOM 724 C CA . SER A 1 97 ? 2.406 -7.860 -14.187 1.00 95.12 97 SER A CA 1
ATOM 725 C C . SER A 1 97 ? 2.713 -8.994 -13.200 1.00 95.12 97 SER A C 1
ATOM 727 O O . SER A 1 97 ? 2.208 -8.988 -12.083 1.00 95.12 97 SER A O 1
ATOM 729 N N . ALA A 1 98 ? 3.561 -9.956 -13.582 1.00 94.94 98 ALA A N 1
ATOM 730 C CA . ALA A 1 98 ? 3.982 -11.039 -12.694 1.00 94.94 98 ALA A CA 1
ATOM 731 C C . ALA A 1 98 ? 4.906 -10.543 -11.569 1.00 94.94 98 ALA A C 1
ATOM 733 O O . ALA A 1 98 ? 4.707 -10.914 -10.418 1.00 94.94 98 ALA A O 1
ATOM 734 N N . VAL A 1 99 ? 5.870 -9.674 -11.894 1.00 95.31 99 VAL A N 1
ATOM 735 C CA . VAL A 1 99 ? 6.776 -9.057 -10.906 1.00 95.31 99 VAL A CA 1
ATOM 736 C C . VAL A 1 99 ? 6.003 -8.123 -9.978 1.00 95.31 99 VAL A C 1
ATOM 738 O O . VAL A 1 99 ? 6.194 -8.171 -8.768 1.00 95.31 99 VAL A O 1
ATOM 741 N N . CYS A 1 100 ? 5.083 -7.328 -10.527 1.00 96.62 100 CYS A N 1
ATOM 742 C CA . CYS A 1 100 ? 4.207 -6.471 -9.737 1.00 96.62 100 CYS A CA 1
ATOM 743 C C . CYS A 1 100 ? 3.352 -7.290 -8.759 1.00 96.62 100 CYS A C 1
ATOM 745 O O . CYS A 1 100 ? 3.324 -6.987 -7.570 1.00 96.62 100 CYS A O 1
ATOM 747 N N . ARG A 1 101 ? 2.726 -8.377 -9.232 1.00 96.44 101 ARG A N 1
ATOM 748 C CA . ARG A 1 101 ? 1.949 -9.280 -8.376 1.00 96.44 101 ARG A CA 1
ATOM 749 C C . ARG A 1 101 ? 2.780 -9.891 -7.259 1.00 96.44 101 ARG A C 1
ATOM 751 O O . ARG A 1 101 ? 2.371 -9.804 -6.108 1.00 96.44 101 ARG A O 1
ATOM 758 N N . ASP A 1 102 ? 3.937 -10.459 -7.593 1.00 95.94 102 ASP A N 1
ATOM 759 C CA . ASP A 1 102 ? 4.829 -11.027 -6.585 1.00 95.94 102 ASP A CA 1
ATOM 760 C C . ASP A 1 102 ? 5.211 -9.941 -5.553 1.00 95.94 102 ASP A C 1
ATOM 762 O O . ASP A 1 102 ? 5.088 -10.172 -4.355 1.00 95.94 102 ASP A O 1
ATOM 766 N N . CYS A 1 103 ? 5.569 -8.727 -5.986 1.00 97.56 103 CYS A N 1
ATOM 767 C CA . CYS A 1 103 ? 5.911 -7.623 -5.083 1.00 97.56 103 CYS A CA 1
ATOM 768 C C . CYS A 1 103 ? 4.770 -7.219 -4.138 1.00 97.56 103 CYS A C 1
ATOM 770 O O . CYS A 1 103 ? 4.991 -7.084 -2.934 1.00 97.56 103 CYS A O 1
ATOM 772 N N . VAL A 1 104 ? 3.553 -7.040 -4.659 1.00 98.12 104 VAL A N 1
ATOM 773 C CA . VAL A 1 104 ? 2.394 -6.647 -3.842 1.00 98.12 104 VAL A CA 1
ATOM 774 C C . VAL A 1 104 ? 2.028 -7.755 -2.850 1.00 98.12 104 VAL A C 1
ATOM 776 O O . VAL A 1 104 ? 1.711 -7.440 -1.706 1.00 98.12 104 VAL A O 1
ATOM 779 N N . ASP A 1 105 ? 2.147 -9.031 -3.238 1.00 97.62 105 ASP A N 1
ATOM 780 C CA . ASP A 1 105 ? 1.937 -10.175 -2.340 1.00 97.62 105 ASP A CA 1
ATOM 781 C C . ASP A 1 105 ? 2.943 -10.186 -1.174 1.00 97.62 105 ASP A C 1
ATOM 783 O O . ASP A 1 105 ? 2.539 -10.355 -0.021 1.00 97.62 105 ASP A O 1
ATOM 787 N N . TYR A 1 106 ? 4.233 -9.941 -1.446 1.00 97.31 106 TYR A N 1
ATOM 788 C CA . TYR A 1 106 ? 5.248 -9.778 -0.394 1.00 97.31 106 TYR A CA 1
ATOM 789 C C . TYR A 1 106 ? 4.932 -8.581 0.509 1.00 97.31 106 TYR A C 1
ATOM 791 O O . TYR A 1 106 ? 4.892 -8.718 1.729 1.00 97.31 106 TYR A O 1
ATOM 799 N N . ALA A 1 107 ? 4.636 -7.421 -0.078 1.00 98.06 107 ALA A N 1
ATOM 800 C CA . ALA A 1 107 ? 4.327 -6.211 0.673 1.00 98.06 107 ALA A CA 1
ATOM 801 C C . ALA A 1 107 ? 3.092 -6.366 1.575 1.00 98.06 107 ALA A C 1
ATOM 803 O O . ALA A 1 107 ? 3.084 -5.869 2.701 1.00 98.06 107 ALA A O 1
ATOM 804 N N . ALA A 1 108 ? 2.055 -7.063 1.104 1.00 98.19 108 ALA A N 1
ATOM 805 C CA . ALA A 1 108 ? 0.840 -7.328 1.865 1.00 98.19 108 ALA 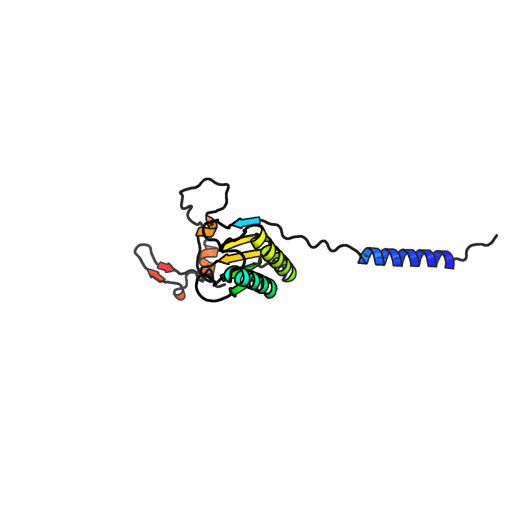A CA 1
ATOM 806 C C . ALA A 1 108 ? 1.087 -8.236 3.082 1.00 98.19 108 ALA A C 1
ATOM 808 O O . ALA A 1 108 ? 0.483 -8.019 4.133 1.00 98.19 108 ALA A O 1
ATOM 809 N N . GLY A 1 109 ? 1.978 -9.225 2.959 1.00 97.38 109 GLY A N 1
ATOM 810 C CA . GLY A 1 109 ? 2.393 -10.075 4.076 1.00 97.38 109 GLY A CA 1
ATOM 811 C C . GLY A 1 109 ? 3.294 -9.338 5.069 1.00 97.38 109 GLY A C 1
ATOM 812 O O . GLY A 1 109 ? 2.992 -9.270 6.261 1.00 97.38 109 GLY A O 1
ATOM 813 N N . ASP A 1 110 ? 4.362 -8.719 4.572 1.00 97.88 110 ASP A N 1
ATOM 814 C CA . ASP A 1 110 ? 5.392 -8.116 5.418 1.00 97.88 110 ASP A CA 1
ATOM 815 C C . ASP A 1 110 ? 4.858 -6.899 6.186 1.00 97.88 110 ASP A C 1
ATOM 817 O O . ASP A 1 110 ? 5.257 -6.663 7.326 1.00 97.88 110 ASP A O 1
ATOM 821 N N . VAL A 1 111 ? 3.912 -6.133 5.624 1.00 97.50 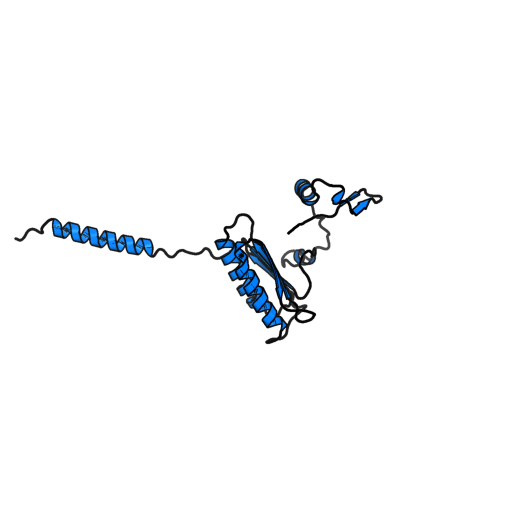111 VAL A N 1
ATOM 822 C CA . VAL A 1 111 ? 3.401 -4.932 6.302 1.00 97.50 111 VAL A CA 1
ATOM 823 C C . VAL A 1 111 ? 2.700 -5.256 7.625 1.00 97.50 111 VAL A C 1
ATOM 825 O O . VAL A 1 111 ? 2.832 -4.493 8.577 1.00 97.50 111 VAL A O 1
ATOM 828 N N . VAL A 1 112 ? 1.991 -6.385 7.734 1.00 96.12 112 VAL A N 1
ATOM 829 C CA . VAL A 1 112 ? 1.320 -6.770 8.991 1.00 96.12 112 VAL A CA 1
ATOM 830 C C . VAL A 1 112 ? 2.278 -7.404 9.999 1.00 96.12 112 VAL A C 1
ATOM 832 O O . VAL A 1 112 ? 2.045 -7.296 11.204 1.00 96.12 112 VAL A O 1
ATOM 835 N N . GLU A 1 113 ? 3.360 -8.025 9.523 1.00 96.31 113 GLU A N 1
ATOM 836 C CA . GLU A 1 113 ? 4.411 -8.603 10.365 1.00 96.31 113 GLU A CA 1
ATOM 837 C C . GLU A 1 113 ? 5.316 -7.514 10.957 1.00 96.31 113 GLU A C 1
ATOM 839 O O . GLU A 1 113 ? 5.568 -7.487 12.163 1.00 96.31 113 GLU A O 1
ATOM 844 N N . LEU A 1 114 ? 5.760 -6.577 10.117 1.00 95.62 114 LEU A N 1
ATOM 845 C CA . LEU A 1 114 ? 6.684 -5.508 10.489 1.00 95.62 114 LEU A CA 1
ATOM 846 C C . LEU A 1 114 ? 5.990 -4.349 11.220 1.00 95.62 114 LEU A C 1
ATOM 848 O O . LEU A 1 114 ? 6.626 -3.670 12.028 1.00 95.62 114 LEU A O 1
ATOM 852 N N . CYS A 1 115 ? 4.692 -4.132 10.978 1.00 95.69 115 CYS A N 1
ATOM 853 C CA . CYS A 1 115 ? 3.897 -3.076 11.612 1.00 95.69 115 CYS A CA 1
ATOM 854 C C . CYS A 1 115 ? 2.732 -3.640 12.433 1.00 95.69 115 CYS A C 1
ATOM 856 O O . CYS A 1 115 ? 1.560 -3.381 12.125 1.00 95.69 115 CYS A O 1
ATOM 858 N N . PRO A 1 116 ? 3.015 -4.372 13.524 1.00 95.12 116 PRO A N 1
ATOM 859 C CA . PRO A 1 116 ? 1.975 -5.020 14.299 1.00 95.12 116 PRO A CA 1
ATOM 860 C C . PRO A 1 116 ? 1.000 -3.982 14.858 1.00 95.12 116 PRO A C 1
ATOM 862 O O . PRO A 1 116 ? 1.373 -3.071 15.599 1.00 95.12 116 PRO A O 1
ATOM 865 N N . ARG A 1 117 ? -0.284 -4.163 14.533 1.00 94.38 117 ARG A N 1
ATOM 866 C CA . ARG A 1 117 ? -1.416 -3.364 15.031 1.00 94.38 117 ARG A CA 1
ATOM 867 C C . ARG A 1 117 ? -1.453 -1.894 14.606 1.00 94.38 117 ARG A C 1
ATOM 869 O O . ARG A 1 117 ? -2.307 -1.165 15.118 1.00 94.38 117 ARG A O 1
ATOM 876 N N . SER A 1 118 ? -0.587 -1.440 13.702 1.00 94.75 118 SER A N 1
ATOM 877 C CA . SER A 1 118 ? -0.639 -0.055 13.224 1.00 94.75 118 SER A CA 1
ATOM 878 C C . SER A 1 118 ? -1.883 0.178 12.367 1.00 94.75 118 SER A C 1
ATOM 880 O O . SER A 1 118 ? -2.203 -0.637 11.504 1.00 94.75 118 SER A O 1
ATOM 882 N N . LYS A 1 119 ? -2.576 1.303 12.565 1.00 94.31 119 LYS A N 1
ATOM 883 C CA . LYS A 1 119 ? -3.724 1.719 11.734 1.00 94.31 119 LYS A CA 1
ATOM 884 C C . LYS A 1 119 ? -3.330 2.420 10.437 1.00 94.31 119 LYS A C 1
ATOM 886 O O . LYS A 1 119 ? -4.186 2.747 9.623 1.00 94.31 119 LYS A O 1
ATOM 891 N N . TRP A 1 120 ? -2.044 2.638 10.222 1.00 92.56 120 TRP A N 1
ATOM 892 C CA . TRP A 1 120 ? -1.540 3.032 8.921 1.00 92.56 120 TRP A CA 1
ATOM 893 C C . TRP A 1 120 ? -0.101 2.573 8.762 1.00 92.56 120 TRP A C 1
ATOM 895 O O . TRP A 1 120 ? 0.667 2.512 9.726 1.00 92.56 120 TRP A O 1
ATOM 905 N N . ALA A 1 121 ? 0.262 2.247 7.536 1.00 94.56 121 ALA A N 1
ATOM 906 C CA . ALA A 1 121 ? 1.632 1.942 7.188 1.00 94.56 121 ALA A CA 1
ATOM 907 C C . ALA A 1 121 ? 1.861 2.243 5.714 1.00 94.56 121 ALA A C 1
ATOM 909 O O . ALA A 1 121 ? 0.931 2.226 4.906 1.00 94.56 121 ALA A O 1
ATOM 910 N N . THR A 1 122 ? 3.111 2.511 5.362 1.00 93.75 122 THR A N 1
ATOM 911 C CA . THR A 1 122 ? 3.577 2.389 3.982 1.00 93.75 122 THR A CA 1
ATOM 912 C C . THR A 1 122 ? 4.825 1.531 3.965 1.00 93.75 122 THR A C 1
ATOM 914 O O . THR A 1 122 ? 5.733 1.757 4.764 1.00 93.75 122 THR A O 1
ATOM 917 N N . ILE A 1 123 ? 4.850 0.553 3.071 1.00 94.88 123 ILE A N 1
ATOM 918 C CA . ILE A 1 123 ? 5.990 -0.317 2.811 1.00 94.88 123 ILE A CA 1
ATOM 919 C C . ILE A 1 123 ? 6.427 -0.126 1.358 1.00 94.88 123 ILE A C 1
ATOM 921 O O . ILE A 1 123 ? 5.589 0.012 0.463 1.00 94.88 123 ILE A O 1
ATOM 925 N N . TRP A 1 124 ? 7.738 -0.097 1.137 1.00 93.56 124 TRP A N 1
ATOM 926 C CA . TRP A 1 124 ? 8.356 0.062 -0.173 1.00 93.56 124 TRP A CA 1
ATOM 927 C C . TRP A 1 124 ? 9.314 -1.084 -0.455 1.00 93.56 124 TRP A C 1
ATOM 929 O O . TRP A 1 124 ? 10.210 -1.381 0.339 1.00 93.56 124 TRP A O 1
ATOM 939 N N . TYR A 1 125 ? 9.167 -1.634 -1.648 1.00 93.62 125 TYR A N 1
ATOM 940 C CA . TYR A 1 125 ? 10.155 -2.439 -2.344 1.00 93.62 125 TYR A CA 1
ATOM 941 C C . TYR A 1 125 ? 10.585 -1.682 -3.598 1.00 93.62 125 TYR A C 1
ATOM 943 O O . TYR A 1 125 ? 9.921 -0.737 -4.030 1.00 93.62 125 TYR A O 1
ATOM 951 N N . ASP A 1 126 ? 11.671 -2.123 -4.219 1.00 91.12 126 ASP A N 1
ATOM 952 C CA . ASP A 1 126 ? 12.152 -1.510 -5.461 1.00 91.12 126 ASP A CA 1
ATOM 953 C C . ASP A 1 126 ? 11.110 -1.567 -6.595 1.00 91.12 126 ASP A C 1
ATOM 955 O O . ASP A 1 126 ? 11.089 -0.686 -7.460 1.00 91.12 126 ASP A O 1
ATOM 959 N N . ASP A 1 127 ? 10.240 -2.582 -6.593 1.00 95.00 127 ASP A N 1
ATOM 960 C CA . ASP A 1 127 ? 9.272 -2.842 -7.665 1.00 95.00 127 ASP A CA 1
ATOM 961 C C . ASP A 1 127 ? 7.841 -2.374 -7.345 1.00 95.00 127 ASP A C 1
ATOM 963 O O . ASP A 1 127 ? 7.025 -2.241 -8.262 1.00 95.00 127 ASP A O 1
ATOM 967 N N . CYS A 1 128 ? 7.511 -2.101 -6.078 1.00 96.81 128 CYS A N 1
ATOM 968 C CA . CYS A 1 128 ? 6.186 -1.628 -5.676 1.00 96.81 128 CYS A CA 1
ATOM 969 C C . CYS A 1 128 ? 6.178 -0.942 -4.304 1.00 96.81 128 CYS A C 1
ATOM 971 O O . CYS A 1 128 ? 7.032 -1.173 -3.452 1.00 96.81 128 CYS A O 1
ATOM 973 N N . MET A 1 129 ? 5.149 -0.135 -4.065 1.00 96.12 129 MET A N 1
ATOM 974 C CA . MET A 1 129 ? 4.773 0.340 -2.737 1.00 96.12 129 MET A CA 1
ATOM 975 C C . MET A 1 129 ? 3.354 -0.104 -2.393 1.00 96.12 129 MET A C 1
ATOM 977 O O . MET A 1 129 ? 2.487 -0.148 -3.269 1.00 96.12 129 MET A O 1
ATOM 981 N N . LEU A 1 130 ? 3.101 -0.365 -1.110 1.00 97.75 130 LEU A N 1
ATOM 982 C CA . LEU A 1 130 ? 1.769 -0.619 -0.561 1.00 97.75 130 LEU A CA 1
ATOM 983 C C . LEU A 1 130 ? 1.532 0.300 0.632 1.00 97.75 130 LEU A C 1
ATOM 985 O O . LEU A 1 130 ? 2.378 0.428 1.518 1.00 97.75 130 LEU A O 1
ATOM 989 N N . ARG A 1 131 ? 0.366 0.944 0.659 1.00 95.81 131 ARG A N 1
ATOM 990 C CA . ARG A 1 131 ? -0.022 1.878 1.712 1.00 95.81 131 ARG A CA 1
ATOM 991 C C . ARG A 1 131 ? -1.435 1.592 2.191 1.00 95.81 131 ARG A C 1
ATOM 993 O O . ARG A 1 131 ? -2.333 1.438 1.369 1.00 95.81 131 ARG A O 1
ATOM 1000 N N . TYR A 1 132 ? -1.645 1.623 3.504 1.00 96.19 132 TYR A N 1
ATOM 1001 C CA . TYR A 1 132 ? -2.981 1.633 4.099 1.00 96.19 132 TYR A CA 1
ATOM 1002 C C . TYR A 1 132 ? -3.109 2.679 5.209 1.00 96.19 132 TYR A C 1
ATOM 1004 O O . TYR A 1 132 ? -2.107 3.136 5.765 1.00 96.19 132 TYR A O 1
ATOM 1012 N N . SER A 1 133 ? -4.345 3.077 5.515 1.00 93.12 133 SER A N 1
ATOM 1013 C CA . SER A 1 133 ? -4.671 4.045 6.566 1.00 93.12 133 SER A CA 1
ATOM 1014 C C . SER A 1 133 ? -6.116 3.912 7.063 1.00 93.12 133 SER A C 1
ATOM 1016 O O . SER A 1 133 ? -7.000 3.459 6.336 1.00 93.12 133 SER A O 1
ATOM 1018 N N . ASP A 1 134 ? -6.382 4.347 8.295 1.00 92.50 134 ASP A N 1
ATOM 1019 C CA . ASP A 1 134 ? -7.727 4.569 8.847 1.00 92.50 134 ASP A CA 1
ATOM 1020 C C . ASP A 1 134 ? -8.340 5.923 8.432 1.00 92.50 134 ASP A C 1
ATOM 1022 O O . ASP A 1 134 ? -9.506 6.208 8.717 1.00 92.50 134 ASP A O 1
ATOM 1026 N N . THR A 1 135 ? -7.577 6.743 7.707 1.00 88.69 135 THR A N 1
ATOM 1027 C CA . THR A 1 135 ? -8.008 7.997 7.074 1.00 88.69 135 THR A CA 1
ATOM 1028 C C . THR A 1 135 ? -7.915 7.909 5.551 1.00 88.69 135 THR A C 1
ATOM 1030 O O . THR A 1 135 ? -7.133 7.125 5.014 1.00 88.69 135 THR A O 1
ATOM 1033 N N . SER A 1 136 ? -8.718 8.707 4.836 1.00 85.69 136 SER A N 1
ATOM 1034 C CA . SER A 1 136 ? -8.681 8.719 3.369 1.00 85.69 136 SER A CA 1
ATOM 1035 C C . SER A 1 136 ? -7.307 9.169 2.880 1.00 85.69 136 SER A C 1
ATOM 1037 O O . SER A 1 136 ? -6.898 10.296 3.139 1.00 85.69 136 SER A O 1
ATOM 1039 N N . ILE A 1 137 ? -6.635 8.279 2.155 1.00 82.50 137 ILE A N 1
ATOM 1040 C CA . ILE A 1 137 ? -5.340 8.510 1.492 1.00 82.50 137 ILE A CA 1
ATOM 1041 C C . ILE A 1 137 ? -5.476 8.600 -0.034 1.00 82.50 137 ILE A C 1
ATOM 1043 O O . ILE A 1 137 ? -4.513 8.882 -0.744 1.00 82.50 137 ILE A O 1
ATOM 1047 N N . ILE A 1 138 ? -6.679 8.337 -0.546 1.00 78.62 138 ILE A N 1
ATOM 1048 C CA . ILE A 1 138 ? -6.989 8.366 -1.972 1.00 78.62 138 ILE A CA 1
ATOM 1049 C C . ILE A 1 138 ? -7.081 9.835 -2.392 1.00 78.62 138 ILE A C 1
ATOM 1051 O O . ILE A 1 138 ? -7.858 10.599 -1.819 1.00 78.62 138 ILE A O 1
ATOM 1055 N N . SER A 1 139 ? -6.264 10.235 -3.369 1.00 64.31 139 SER A N 1
ATOM 1056 C CA . SER A 1 139 ? -6.230 11.601 -3.921 1.00 64.31 139 SER A CA 1
ATOM 1057 C C . SER A 1 139 ? -5.890 12.716 -2.914 1.00 64.31 139 SER A C 1
ATOM 1059 O O . SER A 1 139 ? -6.123 13.892 -3.192 1.00 64.31 139 SER A O 1
ATOM 1061 N N . THR A 1 140 ? -5.309 12.383 -1.758 1.00 62.41 140 THR A N 1
ATOM 1062 C CA . THR A 1 140 ? -4.821 13.359 -0.770 1.00 62.41 140 THR A CA 1
ATOM 1063 C C . THR A 1 140 ? -3.301 13.481 -0.845 1.00 62.41 140 THR A C 1
ATOM 1065 O O . THR A 1 140 ? -2.596 12.477 -0.754 1.00 62.41 140 THR A O 1
ATOM 1068 N N . MET A 1 141 ? -2.775 14.703 -0.960 1.00 52.81 141 MET A N 1
ATOM 1069 C CA . MET A 1 141 ? -1.331 14.944 -0.884 1.00 52.81 141 MET A CA 1
ATOM 1070 C C . MET A 1 141 ? -0.878 14.855 0.577 1.00 52.81 141 MET A C 1
ATOM 1072 O O . MET A 1 141 ? -1.159 15.756 1.364 1.00 52.81 141 MET A O 1
ATOM 1076 N N . ASP A 1 142 ? -0.186 13.778 0.942 1.00 56.00 142 ASP A N 1
ATOM 1077 C CA . ASP A 1 142 ? 0.336 13.597 2.296 1.00 56.00 142 ASP A CA 1
ATOM 1078 C C . ASP A 1 142 ? 1.860 13.765 2.330 1.00 56.00 142 ASP A C 1
ATOM 1080 O O . ASP A 1 142 ? 2.618 12.865 1.971 1.00 56.00 142 ASP A O 1
ATOM 1084 N N . ILE A 1 143 ? 2.298 14.946 2.770 1.00 54.88 143 ILE A N 1
ATOM 1085 C CA . ILE A 1 143 ? 3.713 15.334 2.896 1.00 54.88 143 ILE A CA 1
ATOM 1086 C C . ILE A 1 143 ? 4.376 14.625 4.093 1.00 54.88 143 ILE A C 1
ATOM 1088 O O . ILE A 1 143 ? 5.600 14.527 4.164 1.00 54.88 143 ILE A O 1
ATOM 1092 N N . THR A 1 144 ? 3.580 14.101 5.030 1.00 50.75 144 THR A N 1
ATOM 1093 C CA . THR A 1 144 ? 4.058 13.491 6.281 1.00 50.75 144 THR A CA 1
ATOM 1094 C C . THR A 1 144 ? 4.919 12.255 6.018 1.00 50.75 144 THR A C 1
ATOM 1096 O O . THR A 1 144 ? 5.835 11.955 6.783 1.00 50.75 144 THR A O 1
ATOM 1099 N N . LEU A 1 145 ? 4.683 11.573 4.892 1.00 53.16 145 LEU A N 1
ATOM 1100 C CA . LEU A 1 145 ? 5.409 10.368 4.506 1.00 53.16 145 LEU A CA 1
ATOM 1101 C C . LEU A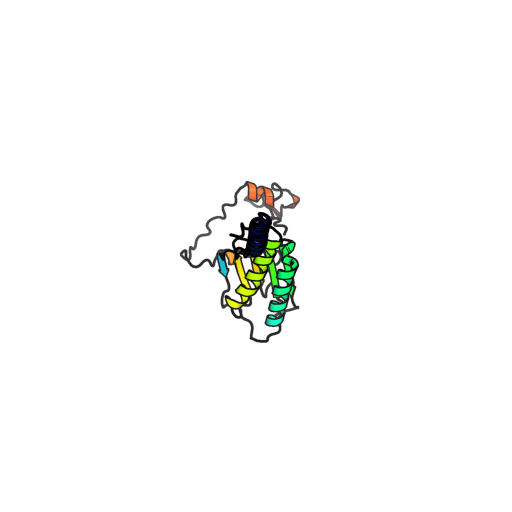 1 145 ? 6.887 10.631 4.167 1.00 53.16 145 LEU A C 1
ATOM 1103 O O . LEU A 1 145 ? 7.725 9.755 4.352 1.00 53.16 145 LEU A O 1
ATOM 1107 N N . SER A 1 146 ? 7.226 11.856 3.757 1.00 48.03 146 SER A N 1
ATOM 1108 C CA . SER A 1 146 ? 8.597 12.265 3.421 1.00 48.03 146 SER A CA 1
ATOM 1109 C C . SER A 1 146 ? 9.485 12.521 4.649 1.00 48.03 146 SER A C 1
ATOM 1111 O O . SER A 1 146 ? 10.683 12.742 4.499 1.00 48.03 146 SER A O 1
ATOM 1113 N N . VAL A 1 147 ? 8.913 12.544 5.861 1.00 48.50 147 VAL A N 1
ATOM 1114 C CA . VAL A 1 147 ? 9.570 13.077 7.072 1.00 48.50 147 VAL A CA 1
ATOM 1115 C C . VAL A 1 147 ? 10.178 11.982 7.964 1.00 48.50 147 VAL A C 1
ATOM 1117 O O . VAL A 1 147 ? 11.027 12.279 8.800 1.00 48.50 147 VAL A O 1
ATOM 1120 N N . MET A 1 148 ? 9.810 10.708 7.787 1.00 42.50 148 MET A N 1
ATOM 1121 C CA . MET A 1 148 ? 10.200 9.619 8.698 1.00 42.50 148 MET A CA 1
ATOM 1122 C C . MET A 1 148 ? 11.151 8.599 8.051 1.00 42.50 148 MET A C 1
ATOM 1124 O O . MET A 1 148 ? 10.886 7.404 8.046 1.00 42.50 148 MET A O 1
ATOM 1128 N N . LEU A 1 149 ? 12.288 9.061 7.524 1.00 43.94 149 LEU A N 1
ATOM 1129 C CA . LEU A 1 149 ? 13.454 8.200 7.286 1.00 43.94 149 LEU A CA 1
ATOM 1130 C C . LEU A 1 149 ? 14.422 8.367 8.474 1.00 43.94 149 LEU A C 1
ATOM 1132 O O . LEU A 1 149 ? 15.002 9.446 8.627 1.00 43.94 149 LEU A O 1
ATOM 1136 N N . PRO A 1 150 ? 14.596 7.360 9.352 1.00 37.50 150 PRO A N 1
ATOM 1137 C CA . PRO A 1 150 ? 15.477 7.480 10.506 1.00 37.50 150 PRO A CA 1
ATOM 1138 C C . PRO A 1 150 ? 16.931 7.380 10.030 1.00 37.50 150 PRO A C 1
ATOM 1140 O O . PRO A 1 150 ? 17.395 6.310 9.651 1.00 37.50 150 PRO A O 1
ATOM 1143 N N . GLY A 1 151 ? 17.654 8.503 10.016 1.00 39.47 151 GLY A N 1
ATOM 1144 C CA . GLY A 1 151 ? 19.079 8.503 9.654 1.00 39.47 151 GLY A CA 1
ATOM 1145 C C . GLY A 1 151 ? 19.668 9.827 9.171 1.00 39.47 151 GLY A C 1
ATOM 1146 O O . GLY A 1 151 ? 20.876 9.908 8.965 1.00 39.47 151 GLY A O 1
ATOM 1147 N N . LYS A 1 152 ? 18.863 10.878 9.016 1.00 34.31 152 LYS A N 1
ATOM 1148 C CA . LYS A 1 152 ? 19.368 12.245 8.882 1.00 34.31 152 LYS A CA 1
ATOM 1149 C C . LYS A 1 152 ? 18.703 13.081 9.954 1.00 34.31 152 LYS A C 1
ATOM 1151 O O . LYS A 1 152 ? 17.519 12.889 10.216 1.00 34.31 152 LYS A O 1
ATOM 1156 N N . ASP A 1 153 ? 19.493 13.921 10.604 1.00 35.88 153 ASP A N 1
ATOM 1157 C CA . ASP A 1 153 ? 19.081 14.802 11.689 1.00 35.88 153 ASP A CA 1
ATOM 1158 C C . ASP A 1 153 ? 17.705 15.415 11.417 1.00 35.88 153 ASP A C 1
ATOM 1160 O O . ASP A 1 153 ? 17.349 15.661 10.263 1.00 35.88 153 ASP A O 1
ATOM 1164 N N . ALA A 1 154 ? 16.927 15.664 12.471 1.00 40.72 154 ALA A N 1
ATOM 1165 C CA . ALA A 1 154 ? 15.711 16.459 12.379 1.00 40.72 154 ALA A CA 1
ATOM 1166 C C . ALA A 1 154 ? 16.071 17.854 11.837 1.00 40.72 154 ALA A C 1
ATOM 1168 O O . ALA A 1 154 ? 16.360 18.786 12.584 1.00 40.72 154 ALA A O 1
ATOM 1169 N N . ILE A 1 155 ? 16.117 17.978 10.514 1.00 42.31 155 ILE A N 1
ATOM 1170 C CA . ILE A 1 155 ? 16.470 19.195 9.810 1.00 42.31 155 ILE A CA 1
ATOM 1171 C C . ILE A 1 155 ? 15.174 19.989 9.696 1.00 42.31 155 ILE A C 1
ATOM 1173 O O . ILE A 1 155 ? 14.337 19.784 8.820 1.00 42.31 155 ILE A O 1
ATOM 1177 N N . THR A 1 156 ? 15.023 20.924 10.632 1.00 35.34 156 THR A N 1
ATOM 1178 C CA . THR A 1 156 ? 14.269 22.170 10.487 1.00 35.34 156 THR A CA 1
ATOM 1179 C C . THR A 1 156 ? 14.792 22.951 9.287 1.00 35.34 156 THR A C 1
ATOM 1181 O O . THR A 1 156 ? 15.494 23.954 9.419 1.00 35.34 156 THR A O 1
ATOM 1184 N N . THR A 1 157 ? 14.508 22.480 8.083 1.00 32.66 157 THR A N 1
ATOM 1185 C CA . THR A 1 157 ? 14.681 23.273 6.875 1.00 32.66 157 THR A CA 1
ATOM 1186 C C . THR A 1 157 ? 13.737 22.722 5.830 1.00 32.66 157 THR A C 1
ATOM 1188 O O . THR A 1 157 ? 13.869 21.584 5.389 1.00 32.66 157 THR A O 1
ATOM 1191 N N . LEU A 1 158 ? 12.772 23.555 5.436 1.00 40.03 158 LEU A N 1
ATOM 1192 C CA . LEU A 1 158 ? 12.121 23.470 4.139 1.00 40.03 158 LEU A CA 1
ATOM 1193 C C . LEU A 1 158 ? 13.234 23.526 3.093 1.00 40.03 158 LEU A C 1
ATOM 1195 O O . LEU A 1 158 ? 13.605 24.598 2.615 1.00 40.03 158 LEU A O 1
ATOM 1199 N N . GLN A 1 159 ? 13.833 22.380 2.787 1.00 38.69 159 GLN A N 1
ATOM 1200 C CA . GLN A 1 159 ? 14.652 22.265 1.607 1.00 38.69 159 GLN A CA 1
ATOM 1201 C C . GLN A 1 159 ? 13.647 22.373 0.470 1.00 38.69 159 GLN A C 1
ATOM 1203 O O . GLN A 1 159 ? 12.860 21.458 0.239 1.00 38.69 159 GLN A O 1
ATOM 1208 N N . SER A 1 160 ? 13.574 23.580 -0.097 1.00 38.94 160 SER A N 1
ATOM 1209 C CA . SER A 1 160 ? 12.723 23.930 -1.226 1.00 38.94 160 SER A CA 1
ATOM 1210 C C . SER A 1 160 ? 12.656 22.734 -2.164 1.00 38.94 160 SER A C 1
ATOM 1212 O O . SER A 1 160 ? 13.705 22.260 -2.605 1.00 38.94 160 SER A O 1
ATOM 1214 N N . LEU A 1 161 ? 11.453 22.198 -2.385 1.00 49.06 161 LEU A N 1
ATOM 1215 C CA . LEU A 1 161 ? 11.246 21.100 -3.316 1.00 49.06 161 LEU A CA 1
ATOM 1216 C C . LEU A 1 161 ? 11.673 21.607 -4.696 1.00 49.06 161 LEU A C 1
ATOM 1218 O O . LEU A 1 161 ? 10.920 22.294 -5.384 1.00 49.06 161 LEU A O 1
ATOM 1222 N N . GLN A 1 162 ? 12.920 21.332 -5.067 1.00 48.44 162 GLN A N 1
ATOM 1223 C CA . GLN A 1 162 ? 13.448 21.620 -6.389 1.00 48.44 162 GLN A CA 1
ATOM 1224 C C . GLN A 1 162 ? 12.866 20.570 -7.329 1.00 48.44 162 GLN A C 1
ATOM 1226 O O . GLN A 1 162 ? 13.488 19.556 -7.627 1.00 48.44 162 GLN A O 1
ATOM 1231 N N . TYR A 1 163 ? 11.619 20.784 -7.736 1.00 63.12 163 TYR A N 1
ATOM 1232 C CA . TYR A 1 163 ? 11.021 20.022 -8.816 1.00 63.12 163 TYR A CA 1
ATOM 1233 C C . TYR A 1 163 ? 11.610 20.500 -10.135 1.00 63.12 163 TYR A C 1
ATOM 1235 O O . TYR A 1 163 ? 11.712 21.704 -10.384 1.00 63.12 163 TYR A O 1
ATOM 1243 N N . ASP A 1 164 ? 11.980 19.549 -10.986 1.00 65.00 164 ASP A N 1
ATOM 1244 C CA . ASP A 1 164 ? 12.437 19.878 -12.324 1.00 65.00 164 ASP A CA 1
ATOM 1245 C C . ASP A 1 164 ? 11.320 20.581 -13.112 1.00 65.00 164 ASP A C 1
ATOM 1247 O O . ASP A 1 164 ? 10.141 20.213 -13.032 1.00 65.00 164 ASP A O 1
ATOM 1251 N N . LEU A 1 165 ? 11.685 21.609 -13.882 1.00 70.06 165 LEU A N 1
ATOM 1252 C CA . LEU A 1 165 ? 10.717 22.391 -14.650 1.00 70.06 165 LEU A CA 1
ATOM 1253 C C . LEU A 1 165 ? 9.974 21.514 -15.666 1.00 70.06 165 LEU A C 1
ATOM 1255 O O . LEU A 1 165 ? 8.817 21.806 -15.967 1.00 70.06 165 LEU A O 1
ATOM 1259 N N . SER A 1 166 ? 10.594 20.443 -16.176 1.00 73.00 166 SER A N 1
ATOM 1260 C CA . SER A 1 166 ? 9.914 19.498 -17.066 1.00 73.00 166 SER A CA 1
ATOM 1261 C C . SER A 1 166 ? 8.817 18.724 -16.336 1.00 73.00 166 SER A C 1
ATOM 1263 O O . SER A 1 166 ? 7.721 18.588 -16.875 1.00 73.00 166 SER A O 1
ATOM 1265 N N . THR A 1 167 ? 9.052 18.333 -15.081 1.00 74.12 167 THR A N 1
ATOM 1266 C CA . THR A 1 167 ? 8.050 17.693 -14.224 1.00 74.12 167 THR A CA 1
ATOM 1267 C C . THR A 1 167 ? 6.906 18.649 -13.926 1.00 74.12 167 THR A C 1
ATOM 1269 O O . THR A 1 167 ? 5.754 18.296 -14.160 1.00 74.12 167 THR A O 1
ATOM 1272 N N . ILE A 1 168 ? 7.197 19.884 -13.494 1.00 75.50 168 ILE A N 1
ATOM 1273 C CA . ILE A 1 168 ? 6.160 20.897 -13.222 1.00 75.50 168 ILE A CA 1
ATOM 1274 C C . ILE A 1 168 ? 5.338 21.162 -14.487 1.00 75.50 168 ILE A C 1
ATOM 1276 O O . ILE A 1 168 ? 4.112 21.247 -14.433 1.00 75.50 168 ILE A O 1
ATOM 1280 N N . ARG A 1 169 ? 5.999 21.252 -15.643 1.00 81.56 169 ARG A N 1
ATOM 1281 C CA . ARG A 1 169 ? 5.335 21.435 -16.932 1.00 81.56 169 ARG A CA 1
ATOM 1282 C C . ARG A 1 169 ? 4.437 20.248 -17.266 1.00 81.56 169 ARG A C 1
ATOM 1284 O O . ARG A 1 169 ? 3.297 20.467 -17.648 1.00 81.56 169 ARG A O 1
ATOM 1291 N N . ALA A 1 170 ? 4.906 19.016 -17.102 1.00 81.88 170 ALA A N 1
ATOM 1292 C CA . ALA A 1 170 ? 4.112 17.826 -17.389 1.00 81.88 170 ALA A CA 1
ATOM 1293 C C . ALA A 1 170 ? 2.843 17.773 -16.523 1.00 81.88 170 ALA A C 1
ATOM 1295 O O . ALA A 1 170 ? 1.735 17.647 -17.040 1.00 81.88 170 ALA A O 1
ATOM 1296 N N . VAL A 1 171 ? 2.989 17.970 -15.213 1.00 75.06 171 VAL A N 1
ATOM 1297 C CA . VAL A 1 171 ? 1.896 17.791 -14.241 1.00 75.06 171 VAL A CA 1
ATOM 1298 C C . VAL A 1 171 ? 0.924 18.979 -14.158 1.00 75.06 171 VAL A C 1
ATOM 1300 O O . VAL A 1 171 ? -0.160 18.867 -13.586 1.00 75.06 171 VAL A O 1
ATOM 1303 N N . THR A 1 172 ? 1.281 20.121 -14.753 1.00 79.69 172 THR A N 1
ATOM 1304 C CA . THR A 1 172 ? 0.381 21.276 -14.942 1.00 79.69 172 THR A CA 1
ATOM 1305 C C . THR A 1 172 ? -0.198 21.351 -16.356 1.00 79.69 172 THR A C 1
ATOM 1307 O O . THR A 1 172 ? -0.894 22.319 -16.673 1.00 79.69 172 THR A O 1
ATOM 1310 N N . ASN A 1 173 ? 0.069 20.354 -17.209 1.00 83.00 173 ASN A N 1
ATOM 1311 C CA . ASN A 1 173 ? -0.240 20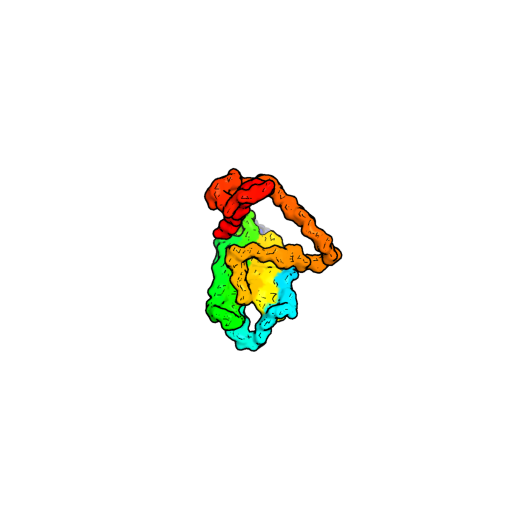.387 -18.640 1.00 83.00 173 ASN A CA 1
ATOM 1312 C C . ASN A 1 173 ? 0.260 21.683 -19.303 1.00 83.00 173 ASN A C 1
ATOM 1314 O O . ASN A 1 173 ? -0.496 22.471 -19.865 1.00 83.00 173 ASN A O 1
ATOM 1318 N N . ASN A 1 174 ? 1.557 21.926 -19.147 1.00 90.44 174 ASN A N 1
ATOM 1319 C CA . ASN A 1 174 ? 2.266 23.115 -19.588 1.00 90.44 174 ASN A CA 1
ATOM 1320 C C . ASN A 1 174 ? 1.645 24.425 -19.081 1.00 90.44 174 ASN A C 1
ATOM 1322 O O . ASN A 1 174 ? 1.513 25.380 -19.842 1.00 90.44 174 ASN A O 1
ATOM 1326 N N . PHE A 1 175 ? 1.299 24.471 -17.789 1.00 87.69 175 PHE A N 1
ATOM 1327 C CA . PHE A 1 175 ? 0.658 25.625 -17.153 1.00 87.69 175 PHE A CA 1
ATOM 1328 C C . PHE A 1 175 ? -0.660 26.031 -17.840 1.00 87.69 175 PHE A C 1
ATOM 1330 O O . PHE A 1 175 ? -0.906 27.216 -18.060 1.00 87.69 175 PHE A O 1
ATOM 1337 N N . SER A 1 176 ? -1.505 25.050 -18.190 1.00 87.44 176 SER A N 1
ATOM 1338 C CA . SER A 1 176 ? -2.839 25.310 -18.755 1.00 87.44 176 SER A CA 1
ATOM 1339 C C . SER A 1 176 ? -3.693 26.155 -17.800 1.00 87.44 176 SER A C 1
ATOM 1341 O O . SER A 1 176 ? -3.685 25.930 -16.585 1.00 87.44 176 SER A O 1
ATOM 1343 N N . ASP A 1 177 ? -4.490 27.079 -18.345 1.00 89.81 177 ASP A N 1
ATOM 1344 C CA . ASP A 1 177 ? -5.461 27.865 -17.573 1.00 89.81 177 ASP A CA 1
ATOM 1345 C C . ASP A 1 177 ? -6.534 26.982 -16.905 1.00 89.81 177 ASP A C 1
ATOM 1347 O O . ASP A 1 177 ? -7.035 27.343 -15.842 1.00 89.81 177 ASP A O 1
ATOM 1351 N N . ASP A 1 178 ? -6.807 25.781 -17.431 1.00 85.56 178 ASP A N 1
ATOM 1352 C CA . ASP A 1 178 ? -7.694 24.786 -16.793 1.00 85.56 178 ASP A CA 1
ATOM 1353 C C . ASP A 1 178 ? -7.181 24.339 -15.413 1.00 85.56 178 ASP A C 1
ATOM 1355 O O . ASP A 1 178 ? -7.933 23.883 -14.540 1.00 85.56 178 ASP A O 1
ATOM 1359 N N . ASN A 1 179 ? -5.868 24.473 -15.217 1.00 79.19 179 ASN A N 1
ATOM 1360 C CA . ASN A 1 179 ? -5.175 24.182 -13.978 1.00 79.19 179 ASN A CA 1
ATOM 1361 C C . ASN A 1 179 ? -4.922 25.436 -13.143 1.00 79.19 179 ASN A C 1
ATOM 1363 O O . ASN A 1 179 ? -4.341 25.327 -12.073 1.00 79.19 179 ASN A O 1
ATOM 1367 N N . LYS A 1 180 ? -5.352 26.626 -13.556 1.00 88.62 180 LYS A N 1
ATOM 1368 C CA . LYS A 1 180 ? -5.136 27.851 -12.786 1.00 88.62 180 LYS A CA 1
ATOM 1369 C C . LYS A 1 180 ? -6.176 27.986 -11.675 1.00 88.62 180 LYS A C 1
ATOM 1371 O O . LYS A 1 180 ? -7.376 27.960 -11.922 1.00 88.62 180 LYS A O 1
ATOM 1376 N N . ILE A 1 181 ? -5.714 28.167 -10.441 1.00 87.75 181 ILE A N 1
ATOM 1377 C CA . ILE A 1 181 ? -6.586 28.350 -9.267 1.00 87.75 181 ILE A CA 1
ATOM 1378 C C . ILE A 1 181 ? -6.730 29.815 -8.849 1.00 87.75 181 ILE A C 1
ATOM 1380 O O . ILE A 1 181 ? -7.639 30.157 -8.099 1.00 87.75 181 ILE A O 1
ATOM 1384 N N . GLY A 1 182 ? -5.850 30.694 -9.326 1.00 89.38 182 GLY A N 1
ATOM 1385 C CA . GLY A 1 182 ? -5.924 32.119 -9.024 1.00 89.38 182 GLY A CA 1
ATOM 1386 C C . GLY A 1 182 ? -4.669 32.883 -9.423 1.00 89.38 182 GLY A C 1
ATOM 1387 O O . GLY A 1 182 ? -3.737 32.327 -10.005 1.00 89.38 182 GLY A O 1
ATOM 1388 N N . MET A 1 183 ? -4.651 34.179 -9.116 1.00 90.62 183 MET A N 1
ATOM 1389 C CA . MET A 1 183 ? -3.502 35.055 -9.334 1.00 90.62 183 MET A CA 1
ATOM 1390 C C . MET A 1 183 ? -3.358 36.008 -8.147 1.00 90.62 183 MET A C 1
ATOM 1392 O O . MET A 1 183 ? -4.317 36.679 -7.774 1.00 90.62 183 MET A O 1
ATOM 1396 N N . GLY A 1 184 ? -2.168 36.043 -7.548 1.00 81.88 184 GLY A N 1
ATOM 1397 C CA . GLY A 1 184 ? -1.833 36.945 -6.444 1.00 81.88 184 GLY A CA 1
ATOM 1398 C C . GLY A 1 184 ? -0.700 37.902 -6.811 1.00 81.88 184 GLY A C 1
ATOM 1399 O O . GLY A 1 184 ? -0.232 37.923 -7.949 1.00 81.88 184 GLY A O 1
ATOM 1400 N N . GLY A 1 185 ? -0.194 38.649 -5.823 1.00 83.19 185 GLY A N 1
ATOM 1401 C CA . GLY A 1 185 ? 0.941 39.574 -5.995 1.00 83.19 185 GLY A CA 1
ATOM 1402 C C . GLY A 1 185 ? 2.260 38.918 -6.431 1.00 83.19 185 GLY A C 1
ATOM 1403 O O . GLY A 1 185 ? 3.210 39.619 -6.760 1.00 83.19 185 GLY A O 1
ATOM 1404 N N . PHE A 1 186 ? 2.304 37.585 -6.472 1.00 79.19 186 PHE A N 1
ATOM 1405 C CA . PHE A 1 186 ? 3.449 36.779 -6.899 1.00 79.19 186 PHE A CA 1
ATOM 1406 C C . PHE A 1 186 ? 3.175 35.969 -8.182 1.00 79.19 186 PHE A C 1
ATOM 1408 O O . PHE A 1 186 ? 3.945 35.075 -8.516 1.00 79.19 186 PHE A O 1
ATOM 1415 N N . GLY A 1 187 ? 2.096 36.277 -8.913 1.00 87.44 187 GLY A N 1
ATOM 1416 C CA . GLY A 1 187 ? 1.770 35.645 -10.194 1.00 87.44 187 GLY A CA 1
ATOM 1417 C C . GLY A 1 187 ? 0.661 34.582 -10.128 1.00 87.44 187 GLY A C 1
ATOM 1418 O O . GLY A 1 187 ? -0.074 34.506 -9.137 1.00 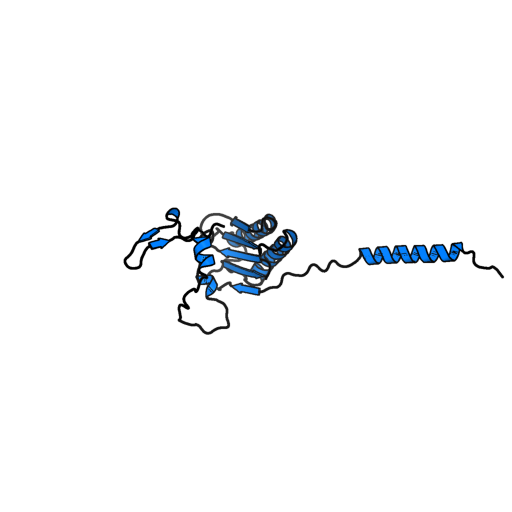87.44 187 GLY A O 1
ATOM 1419 N N . PRO A 1 188 ? 0.465 33.822 -11.225 1.00 86.38 188 PRO A N 1
ATOM 1420 C CA . PRO A 1 188 ? -0.565 32.793 -11.326 1.00 86.38 188 PRO A CA 1
ATOM 1421 C C . PRO A 1 188 ? -0.211 31.556 -10.493 1.00 86.38 188 PRO A C 1
ATOM 1423 O O . PRO A 1 188 ? 0.941 31.131 -10.448 1.00 86.38 188 PRO A O 1
ATOM 1426 N N . VAL A 1 189 ? -1.221 30.958 -9.868 1.00 87.06 189 VAL A N 1
ATOM 1427 C CA . VAL A 1 189 ? -1.093 29.724 -9.089 1.00 87.06 189 VAL A CA 1
ATOM 1428 C C . VAL A 1 189 ? -1.838 28.614 -9.820 1.00 87.06 189 VAL A C 1
ATOM 1430 O O . VAL A 1 189 ? -2.986 28.816 -10.221 1.00 87.06 189 VAL A O 1
ATOM 1433 N N . TYR A 1 190 ? -1.196 27.455 -9.984 1.00 85.69 190 TYR A N 1
ATOM 1434 C CA . TYR A 1 190 ? -1.755 26.298 -10.686 1.00 85.69 190 TYR A CA 1
ATOM 1435 C C . TYR A 1 190 ? -1.945 25.109 -9.735 1.00 85.69 190 TYR A C 1
ATOM 1437 O O . TYR A 1 190 ? -1.093 24.853 -8.886 1.00 85.69 190 TYR A O 1
ATOM 1445 N N . LYS A 1 191 ? -3.047 24.367 -9.886 1.00 81.50 191 LYS A N 1
ATOM 1446 C CA . LYS A 1 191 ? -3.215 23.022 -9.329 1.00 81.50 191 LYS A CA 1
ATOM 1447 C C . LYS A 1 191 ? -2.389 22.034 -10.149 1.00 81.50 191 LYS A C 1
ATOM 1449 O O . LYS A 1 191 ? -2.283 22.145 -11.369 1.00 81.50 191 LYS A O 1
ATOM 1454 N N . VAL A 1 192 ? -1.823 21.054 -9.461 1.00 75.31 192 VAL A N 1
ATOM 1455 C CA . VAL A 1 192 ? -1.156 19.917 -10.087 1.00 75.31 192 VAL A CA 1
ATOM 1456 C C . VAL A 1 192 ? -2.181 18.797 -10.216 1.00 75.31 192 VAL A C 1
ATOM 1458 O O . VAL A 1 192 ? -2.684 18.306 -9.206 1.00 75.31 192 VAL A O 1
ATOM 1461 N N . CYS A 1 193 ? -2.502 18.399 -11.446 1.00 61.34 193 CYS A N 1
ATOM 1462 C CA . CYS A 1 193 ? -3.266 17.180 -11.686 1.00 61.34 193 CYS A CA 1
ATOM 1463 C C . CYS A 1 193 ? -2.282 16.012 -11.663 1.00 61.34 193 CYS A C 1
ATOM 1465 O O . CYS A 1 193 ? -1.795 15.569 -12.699 1.00 61.34 193 CYS A O 1
ATOM 1467 N N . TYR A 1 194 ? -1.974 15.523 -10.463 1.00 55.03 194 TYR A N 1
ATOM 1468 C CA . TYR A 1 194 ? -1.444 14.173 -10.321 1.00 55.03 194 TYR A CA 1
ATOM 1469 C C . TYR A 1 194 ? -2.642 13.227 -10.432 1.00 55.03 194 TYR A C 1
ATOM 1471 O O . TYR A 1 194 ? -3.250 12.846 -9.433 1.00 55.03 194 TYR A O 1
ATOM 1479 N N . CYS A 1 195 ? -3.077 12.979 -11.667 1.00 42.25 195 CYS A N 1
ATOM 1480 C CA . CYS A 1 195 ? -4.069 11.948 -11.919 1.00 42.25 195 CYS A CA 1
ATOM 1481 C C . CYS A 1 195 ? -3.380 10.607 -11.695 1.00 42.25 195 CYS A C 1
ATOM 1483 O O . CYS A 1 195 ? -2.385 10.302 -12.354 1.00 42.25 195 CYS A O 1
ATOM 1485 N N . ILE A 1 196 ? -3.902 9.868 -10.725 1.00 45.25 196 ILE A N 1
ATOM 1486 C CA . ILE A 1 196 ? -3.753 8.423 -10.671 1.00 45.25 196 ILE A CA 1
ATOM 1487 C C . ILE A 1 196 ? -4.764 7.818 -11.641 1.00 45.25 196 ILE A C 1
ATOM 1489 O O . ILE A 1 196 ? -5.875 8.398 -11.728 1.00 45.25 196 ILE A O 1
#

pLDDT: mean 80.73, std 18.77, range [32.66, 98.5]